Protein AF-A0A811AQR3-F1 (afdb_monomer)

Secondary structure (DSSP, 8-state):
-HHHHHHHHHTSEEEEEEEETTT--EEEEESTTS-EE-GGGHHHHHHHHHHHHHHTTS--TT-EE---GGG--SS-TTGGG-TTT-EEHHHHHHIIIII--HHHHHHHHHHHTSHHHHHHHHTTT-SS------TTGGG---TT--TTEE-HHHHHHHHHHHHHSSSS-HHHHHHHHHHHHT-SS-TTTGGGGPPTT-EEEEEEEE-STT-EEEEEEEESTT---EEEEEEEES--S-HHHHHHHHHHHHHHHHHT-

Solvent-accessible surface area (backbone atoms only — not comparable to full-atom values): 13116 Å² total; per-residue (Å²): 107,65,61,59,57,38,22,66,75,39,65,23,58,51,28,27,29,33,29,36,56,84,84,65,46,76,75,49,73,37,55,35,84,44,78,40,61,37,30,54,38,50,39,58,58,51,43,49,53,51,40,37,31,33,74,70,70,76,43,54,57,78,45,72,46,77,57,51,82,87,62,61,44,82,65,27,87,55,59,74,79,31,52,88,82,26,45,27,48,46,56,27,46,40,34,16,41,19,69,54,16,28,29,31,43,44,57,52,31,59,75,64,68,29,34,62,39,53,24,57,57,40,50,81,82,32,91,68,44,39,38,70,55,54,68,73,68,35,25,53,54,56,88,94,56,69,68,23,16,28,21,28,51,50,50,47,52,51,50,45,36,52,61,73,42,83,77,32,53,72,69,48,18,50,53,54,47,53,34,22,44,57,41,70,76,41,53,70,23,50,64,67,46,58,61,89,60,48,27,59,25,37,34,47,18,62,38,40,52,44,24,37,33,38,41,33,38,29,28,62,84,63,37,66,50,31,33,40,24,39,37,33,43,63,17,86,54,53,71,66,57,54,30,47,43,48,15,51,38,35,37,53,47,64,77,68,107

Structure (mmCIF, N/CA/C/O backbone):
data_AF-A0A811AQR3-F1
#
_entry.id   AF-A0A811AQR3-F1
#
loop_
_atom_site.group_PDB
_atom_site.id
_atom_site.type_symbol
_atom_site.label_atom_id
_atom_site.label_alt_id
_atom_site.label_comp_id
_atom_site.label_asym_id
_atom_site.label_entity_id
_atom_site.label_seq_id
_atom_site.pdbx_PDB_ins_code
_atom_site.Cartn_x
_atom_site.Cartn_y
_atom_site.Cartn_z
_atom_site.occupancy
_atom_site.B_iso_or_equiv
_atom_site.auth_seq_id
_atom_site.auth_comp_id
_atom_site.auth_asym_id
_atom_site.auth_atom_id
_atom_site.pdbx_PDB_model_num
ATOM 1 N N . MET A 1 1 ? 20.604 -5.615 -15.232 1.00 64.81 1 MET A N 1
ATOM 2 C CA . MET A 1 1 ? 19.995 -5.571 -13.877 1.00 64.81 1 MET A CA 1
ATOM 3 C C . MET A 1 1 ? 18.516 -5.429 -14.138 1.00 64.81 1 MET A C 1
ATOM 5 O O . MET A 1 1 ? 18.162 -4.434 -14.751 1.00 64.81 1 MET A O 1
ATOM 9 N N . LYS A 1 2 ? 17.687 -6.417 -13.778 1.00 93.94 2 LYS A N 1
ATOM 10 C CA . LYS A 1 2 ? 16.327 -6.557 -14.328 1.00 93.94 2 LYS A CA 1
ATOM 11 C C . LYS A 1 2 ? 15.454 -5.295 -14.206 1.00 93.94 2 LYS A C 1
ATOM 13 O O . LYS A 1 2 ? 14.639 -5.036 -15.079 1.00 93.94 2 LYS A O 1
ATOM 18 N N . VAL A 1 3 ? 15.689 -4.482 -13.174 1.00 96.62 3 VAL A N 1
ATOM 19 C CA . VAL A 1 3 ? 15.033 -3.182 -12.957 1.00 96.62 3 VAL A CA 1
ATOM 20 C C . VAL A 1 3 ? 15.331 -2.161 -14.067 1.00 96.62 3 VAL A C 1
ATOM 22 O O . VAL A 1 3 ? 14.419 -1.475 -14.513 1.00 96.62 3 VAL A O 1
ATOM 25 N N . LYS A 1 4 ? 16.581 -2.069 -14.545 1.00 96.81 4 LYS A N 1
ATOM 26 C CA . LYS A 1 4 ? 16.948 -1.164 -15.652 1.00 96.81 4 LYS A CA 1
ATOM 27 C C . LYS A 1 4 ? 16.323 -1.619 -16.966 1.00 96.81 4 LYS A C 1
ATOM 29 O O . LYS A 1 4 ? 15.754 -0.807 -17.679 1.00 96.81 4 LYS A O 1
ATOM 34 N N . ASP A 1 5 ? 16.346 -2.926 -17.219 1.00 97.19 5 ASP A N 1
ATOM 35 C CA . ASP A 1 5 ? 15.708 -3.503 -18.401 1.00 97.19 5 ASP A CA 1
ATOM 36 C C . ASP A 1 5 ? 14.195 -3.198 -18.402 1.00 97.19 5 ASP A C 1
ATOM 38 O O . ASP A 1 5 ? 13.629 -2.902 -19.447 1.00 97.19 5 ASP A O 1
ATOM 42 N N . ALA A 1 6 ? 13.537 -3.221 -17.235 1.00 98.19 6 ALA A N 1
ATOM 43 C CA . ALA A 1 6 ? 12.132 -2.836 -17.107 1.00 98.19 6 ALA A CA 1
ATOM 44 C C . ALA A 1 6 ? 11.886 -1.351 -17.428 1.00 98.19 6 ALA A C 1
ATOM 46 O O . ALA A 1 6 ? 10.895 -1.038 -18.081 1.00 98.19 6 ALA A O 1
ATOM 47 N N . GLU A 1 7 ? 12.773 -0.441 -17.012 1.00 97.94 7 GLU A N 1
ATOM 48 C CA . GLU A 1 7 ? 12.689 0.983 -17.375 1.00 97.94 7 GLU A CA 1
ATOM 49 C C . GLU A 1 7 ? 12.780 1.186 -18.896 1.00 97.94 7 GLU A C 1
ATOM 51 O O . GLU A 1 7 ? 11.955 1.906 -19.464 1.00 97.94 7 GLU A O 1
ATOM 56 N N . ASP A 1 8 ? 13.694 0.474 -19.564 1.00 97.88 8 ASP A N 1
ATOM 57 C CA . ASP A 1 8 ? 13.835 0.506 -21.025 1.00 97.88 8 ASP A CA 1
ATOM 58 C C . ASP A 1 8 ? 12.594 -0.066 -21.735 1.00 97.88 8 ASP A C 1
ATOM 60 O O . ASP A 1 8 ? 12.083 0.534 -22.680 1.00 97.88 8 ASP A O 1
ATOM 64 N N . GLN A 1 9 ? 12.072 -1.209 -21.268 1.00 98.19 9 GLN A N 1
ATOM 65 C CA . GLN A 1 9 ? 10.891 -1.865 -21.854 1.00 98.19 9 GLN A CA 1
ATOM 66 C C . GLN A 1 9 ? 9.610 -1.044 -21.673 1.00 98.19 9 GLN A C 1
ATOM 68 O O . GLN A 1 9 ? 8.758 -1.020 -22.557 1.00 98.19 9 GLN A O 1
ATOM 73 N N . LEU A 1 10 ? 9.455 -0.381 -20.524 1.00 98.44 10 LEU A N 1
ATOM 74 C CA . LEU A 1 10 ? 8.280 0.440 -20.232 1.00 98.44 10 LEU A CA 1
ATOM 75 C C . LEU A 1 10 ? 8.377 1.848 -20.821 1.00 98.44 10 LEU A C 1
ATOM 77 O O . LEU A 1 10 ? 7.359 2.548 -20.846 1.00 98.44 10 LEU A O 1
ATOM 81 N N . GLY A 1 11 ? 9.572 2.282 -21.236 1.00 98.31 11 GLY A N 1
ATOM 82 C CA . GLY A 1 11 ? 9.836 3.667 -21.617 1.00 98.31 11 GLY A CA 1
ATOM 83 C C . GLY A 1 11 ? 9.494 4.649 -20.492 1.00 98.31 11 GLY A C 1
ATOM 84 O O . GLY A 1 11 ? 8.957 5.724 -20.754 1.00 98.31 11 GLY A O 1
ATOM 85 N N . ALA A 1 12 ? 9.711 4.252 -19.235 1.00 98.56 12 ALA A N 1
ATOM 86 C CA . ALA A 1 12 ? 9.234 4.970 -18.057 1.00 98.56 12 ALA A CA 1
ATOM 87 C C . ALA A 1 12 ? 10.090 4.677 -16.831 1.00 98.56 12 ALA A C 1
ATOM 89 O O . ALA A 1 12 ? 10.571 3.560 -16.663 1.00 98.56 12 ALA A O 1
ATOM 90 N N . ARG A 1 13 ? 10.219 5.659 -15.932 1.00 98.69 13 ARG A N 1
ATOM 91 C CA . ARG A 1 13 ? 11.048 5.516 -14.728 1.00 98.69 13 ARG A CA 1
ATOM 92 C C . ARG A 1 13 ? 10.563 4.352 -13.868 1.00 98.69 13 ARG A C 1
ATOM 94 O O . ARG A 1 13 ? 9.355 4.199 -13.659 1.00 98.69 13 ARG A O 1
ATOM 101 N N . VAL A 1 14 ? 11.509 3.597 -13.316 1.00 98.88 14 VAL A N 1
ATOM 102 C CA . VAL A 1 14 ? 11.247 2.543 -12.326 1.00 98.88 14 VAL A CA 1
ATOM 103 C C . VAL A 1 14 ? 12.016 2.853 -11.043 1.00 98.88 14 VAL A C 1
ATOM 105 O O . VAL A 1 14 ? 13.226 3.037 -11.067 1.00 98.88 14 VAL A O 1
ATOM 108 N N . GLY A 1 15 ? 11.315 2.922 -9.916 1.00 98.88 15 GLY A N 1
ATOM 109 C CA . GLY A 1 15 ? 11.892 2.991 -8.578 1.00 98.88 15 GLY A CA 1
ATOM 110 C C . GLY A 1 15 ? 11.871 1.614 -7.926 1.00 98.88 15 GLY A C 1
ATOM 111 O O . GLY A 1 15 ? 10.856 0.923 -7.985 1.00 98.88 15 GLY A O 1
ATOM 112 N N . TYR A 1 16 ? 12.977 1.221 -7.303 1.00 98.94 16 TYR A N 1
ATOM 113 C CA . TYR A 1 16 ? 13.141 -0.067 -6.634 1.00 98.94 16 TYR A CA 1
ATOM 114 C C . TYR A 1 16 ? 13.932 0.096 -5.340 1.00 98.94 16 TYR A C 1
ATOM 116 O O . TYR A 1 16 ? 14.932 0.819 -5.294 1.00 98.94 16 TYR A O 1
ATOM 124 N N . ILE A 1 17 ? 13.530 -0.630 -4.305 1.00 98.88 17 ILE A N 1
ATOM 125 C CA . ILE A 1 17 ? 14.371 -0.864 -3.136 1.00 98.88 17 ILE A CA 1
ATOM 126 C C . ILE A 1 17 ? 14.102 -2.248 -2.561 1.00 98.88 17 ILE A C 1
ATOM 128 O O . ILE A 1 17 ? 12.968 -2.732 -2.559 1.00 98.88 17 ILE A O 1
ATOM 132 N N . GLU A 1 18 ? 15.159 -2.831 -2.021 1.00 98.88 18 GLU A N 1
ATOM 133 C CA . GLU A 1 18 ? 15.137 -4.047 -1.232 1.00 98.88 18 GLU A CA 1
ATOM 134 C C . GLU A 1 18 ? 15.811 -3.781 0.110 1.00 98.88 18 GLU A C 1
ATOM 136 O O . GLU A 1 18 ? 16.912 -3.226 0.176 1.00 98.88 18 GLU A O 1
ATOM 141 N N . LEU A 1 19 ? 15.139 -4.156 1.190 1.00 98.69 19 LEU A N 1
ATOM 142 C CA . LEU A 1 19 ? 15.519 -3.781 2.542 1.00 98.69 19 LEU A CA 1
ATOM 143 C C . LEU A 1 19 ? 15.436 -5.008 3.453 1.00 98.69 19 LEU A C 1
ATOM 145 O O . LEU A 1 19 ? 14.415 -5.691 3.493 1.00 98.69 19 LEU A O 1
ATOM 149 N N . ASP A 1 20 ? 16.502 -5.292 4.197 1.00 98.81 20 ASP A N 1
ATOM 150 C CA . ASP A 1 20 ? 16.519 -6.370 5.188 1.00 98.81 20 ASP A CA 1
ATOM 151 C C . ASP A 1 20 ? 15.582 -6.039 6.358 1.00 98.81 20 ASP A C 1
ATOM 153 O O . ASP A 1 20 ? 15.795 -5.068 7.090 1.00 98.81 20 ASP A O 1
ATOM 157 N N . LEU A 1 21 ? 14.537 -6.845 6.560 1.00 98.50 21 LEU A N 1
ATOM 158 C CA . LEU A 1 21 ? 13.455 -6.515 7.490 1.00 98.50 21 LEU A CA 1
ATOM 159 C C . LEU A 1 21 ? 13.955 -6.369 8.933 1.00 98.50 21 LEU A C 1
ATOM 161 O O . LEU A 1 21 ? 13.469 -5.510 9.673 1.00 98.50 21 LEU A O 1
ATOM 165 N N . ASN A 1 22 ? 14.947 -7.170 9.327 1.00 97.50 22 ASN A N 1
ATOM 166 C CA . ASN A 1 22 ? 15.468 -7.181 10.688 1.00 97.50 22 ASN A CA 1
ATOM 167 C C . ASN A 1 22 ? 16.383 -5.980 10.970 1.00 97.50 22 ASN A C 1
ATOM 169 O O . ASN A 1 22 ? 16.120 -5.201 11.881 1.00 97.50 22 ASN A O 1
ATOM 173 N N . SER A 1 23 ? 17.432 -5.788 10.174 1.00 98.00 23 SER A N 1
ATOM 174 C CA . SER A 1 23 ? 18.447 -4.747 10.387 1.00 98.00 23 SER A CA 1
ATOM 175 C C . SER A 1 23 ? 18.046 -3.375 9.850 1.00 98.00 23 SER A C 1
ATOM 177 O O . SER A 1 23 ? 18.558 -2.362 10.318 1.00 98.00 23 SER A O 1
ATOM 179 N N . GLY A 1 24 ? 17.138 -3.320 8.876 1.00 97.94 24 GLY A N 1
ATOM 180 C CA . GLY A 1 24 ? 16.802 -2.089 8.170 1.00 97.94 24 GLY A CA 1
ATOM 181 C C . GLY A 1 24 ? 17.792 -1.706 7.066 1.00 97.94 24 GLY A C 1
ATOM 182 O O . GLY A 1 24 ? 17.656 -0.636 6.477 1.00 97.94 24 GLY A O 1
ATOM 183 N N . LYS A 1 25 ? 18.803 -2.540 6.793 1.00 98.44 25 LYS A N 1
ATOM 184 C CA . LYS A 1 25 ? 19.834 -2.254 5.792 1.00 98.44 25 LYS A CA 1
ATOM 185 C C . LYS A 1 25 ? 19.256 -2.334 4.378 1.00 98.44 25 LYS A C 1
ATOM 187 O O . LYS A 1 25 ? 18.578 -3.300 4.038 1.00 98.44 25 LYS A O 1
ATOM 192 N N . ILE A 1 26 ? 19.590 -1.353 3.544 1.00 98.75 26 ILE A N 1
ATOM 193 C CA . ILE A 1 26 ? 19.323 -1.401 2.102 1.00 98.75 26 ILE A CA 1
ATOM 194 C C . ILE A 1 26 ? 20.242 -2.459 1.483 1.00 98.75 26 ILE A C 1
ATOM 196 O O . ILE A 1 26 ? 21.466 -2.373 1.611 1.00 98.75 26 ILE A O 1
ATOM 200 N N . LEU A 1 27 ? 19.644 -3.467 0.855 1.00 98.62 27 LEU A N 1
ATOM 201 C CA . LEU A 1 27 ? 20.350 -4.549 0.170 1.00 98.62 27 LEU A CA 1
ATOM 202 C C . LEU A 1 27 ? 20.635 -4.178 -1.285 1.00 98.62 27 LEU A C 1
ATOM 204 O O . LEU A 1 27 ? 21.743 -4.398 -1.760 1.00 98.62 27 LEU A O 1
ATOM 208 N N . GLU A 1 28 ? 19.664 -3.554 -1.951 1.00 98.50 28 GLU A N 1
ATOM 209 C CA . GLU A 1 28 ? 19.762 -3.098 -3.337 1.00 98.50 28 GLU A CA 1
ATOM 210 C C . GLU A 1 28 ? 18.788 -1.930 -3.559 1.00 98.50 28 GLU A C 1
ATOM 212 O O . GLU A 1 28 ? 17.762 -1.822 -2.876 1.00 98.50 28 GLU A O 1
ATOM 217 N N . SER A 1 29 ? 19.094 -1.026 -4.495 1.00 98.69 29 SER A N 1
ATOM 218 C CA . SER A 1 29 ? 18.195 0.091 -4.803 1.00 98.69 29 SER A CA 1
ATOM 219 C C . SER A 1 29 ? 18.403 0.679 -6.197 1.00 98.69 29 SER A C 1
ATOM 221 O O . SER A 1 29 ? 19.504 0.668 -6.742 1.00 98.69 29 SER A O 1
ATOM 223 N N . PHE A 1 30 ? 17.341 1.253 -6.758 1.00 98.81 30 PHE A N 1
ATOM 224 C CA . PHE A 1 30 ? 17.386 2.020 -7.998 1.00 98.81 30 PHE A CA 1
ATOM 225 C C . PHE A 1 30 ? 16.374 3.167 -7.927 1.00 98.81 30 PHE A C 1
ATOM 227 O O . PHE A 1 30 ? 15.210 2.948 -7.597 1.00 98.81 30 PHE A O 1
ATOM 234 N N . ARG A 1 31 ? 16.832 4.400 -8.183 1.00 98.69 31 ARG A N 1
ATOM 235 C CA . ARG A 1 31 ? 16.062 5.641 -7.954 1.00 98.69 31 ARG A CA 1
ATOM 236 C C . ARG A 1 31 ? 15.405 5.712 -6.551 1.00 98.69 31 ARG A C 1
ATOM 238 O O . ARG A 1 31 ? 14.232 6.075 -6.451 1.00 98.69 31 ARG A O 1
ATOM 245 N N . PRO A 1 32 ? 16.120 5.362 -5.456 1.00 98.75 32 PRO A N 1
ATOM 246 C CA . PRO A 1 32 ? 15.512 5.211 -4.128 1.00 98.75 32 PRO A CA 1
ATOM 247 C C . PRO A 1 32 ? 14.929 6.503 -3.549 1.00 98.75 32 PRO A C 1
ATOM 249 O O . PRO A 1 32 ? 14.045 6.433 -2.698 1.00 98.75 32 PRO A O 1
ATOM 252 N N . GLU A 1 33 ? 15.423 7.653 -4.010 1.00 98.75 33 GLU A N 1
ATOM 253 C CA . GLU A 1 33 ? 15.074 8.996 -3.532 1.00 98.75 33 GLU A CA 1
ATOM 254 C C . GLU A 1 33 ? 14.308 9.814 -4.586 1.00 98.75 33 GLU A C 1
ATOM 256 O O . GLU A 1 33 ? 14.164 11.028 -4.468 1.00 98.75 33 GLU A O 1
ATOM 261 N N . GLU A 1 34 ? 13.805 9.175 -5.645 1.00 98.81 34 GLU A N 1
ATOM 262 C CA . GLU A 1 34 ? 12.902 9.838 -6.587 1.00 98.81 34 GLU A CA 1
ATOM 263 C C . GLU A 1 34 ? 11.444 9.652 -6.172 1.00 98.81 34 GLU A C 1
ATOM 265 O O . GLU A 1 34 ? 11.056 8.600 -5.661 1.00 98.81 34 GLU A O 1
ATOM 270 N N . ARG A 1 35 ? 10.616 10.670 -6.427 1.00 98.88 35 ARG A N 1
ATOM 271 C CA . ARG A 1 35 ? 9.181 10.612 -6.140 1.00 98.88 35 ARG A CA 1
ATOM 272 C C . ARG A 1 35 ? 8.415 9.791 -7.175 1.00 98.88 35 ARG A C 1
ATOM 274 O O . ARG A 1 35 ? 8.622 9.916 -8.391 1.00 98.88 35 ARG A O 1
ATOM 281 N N . PHE A 1 36 ? 7.484 8.993 -6.662 1.00 98.94 36 PHE A N 1
ATOM 282 C CA . PHE A 1 36 ? 6.495 8.239 -7.421 1.00 98.94 36 PHE A CA 1
ATOM 283 C C . PHE A 1 36 ? 5.113 8.385 -6.772 1.00 98.94 36 PHE A C 1
ATOM 285 O O . PHE A 1 36 ? 5.034 8.430 -5.540 1.00 98.94 36 PHE A O 1
ATOM 292 N N . PRO A 1 37 ? 4.027 8.425 -7.566 1.00 98.94 37 PRO A N 1
ATOM 293 C CA . PRO A 1 37 ? 2.670 8.335 -7.040 1.00 98.94 37 PRO A CA 1
ATOM 294 C C . PRO A 1 37 ? 2.527 7.059 -6.212 1.00 98.94 37 PRO A C 1
ATOM 296 O O . PRO A 1 37 ? 2.888 5.981 -6.685 1.00 98.94 37 PRO A O 1
ATOM 299 N N . MET A 1 38 ? 1.999 7.160 -4.993 1.00 98.94 38 MET A N 1
ATOM 300 C CA . MET A 1 38 ? 1.727 5.967 -4.185 1.00 98.94 38 MET A CA 1
ATOM 301 C C . MET A 1 38 ? 0.629 5.119 -4.824 1.00 98.94 38 MET A C 1
ATOM 303 O O . MET A 1 38 ? 0.711 3.888 -4.839 1.00 98.94 38 MET A O 1
ATOM 307 N N . MET A 1 39 ? -0.399 5.777 -5.374 1.00 98.88 39 MET A N 1
ATOM 308 C CA . MET A 1 39 ? -1.671 5.129 -5.710 1.00 98.88 39 MET A CA 1
ATOM 309 C C . MET A 1 39 ? -2.181 4.373 -4.472 1.00 98.88 39 MET A C 1
ATOM 311 O O . MET A 1 39 ? -1.780 4.671 -3.351 1.00 98.88 39 MET A O 1
ATOM 315 N N . SER A 1 40 ? -2.990 3.327 -4.636 1.00 98.88 40 SER A N 1
ATOM 316 C CA . SER A 1 40 ? -3.544 2.550 -3.517 1.00 98.88 40 SER A CA 1
ATOM 317 C C . SER A 1 40 ? -2.545 1.864 -2.554 1.00 98.88 40 SER A C 1
ATOM 319 O O . SER A 1 40 ? -3.003 1.232 -1.600 1.00 98.88 40 SER A O 1
ATOM 321 N N . THR A 1 41 ? -1.218 1.963 -2.723 1.00 98.94 41 THR A N 1
ATOM 322 C CA . THR A 1 41 ? -0.273 1.483 -1.689 1.00 98.94 41 THR A CA 1
ATOM 323 C C . THR A 1 41 ? -0.378 2.299 -0.395 1.00 98.94 41 THR A C 1
ATOM 325 O O . THR A 1 41 ? -0.138 1.758 0.686 1.00 98.94 41 THR A O 1
ATOM 328 N N . PHE A 1 42 ? -0.845 3.556 -0.471 1.00 98.94 42 PHE A N 1
ATOM 329 C CA . PHE A 1 42 ? -1.082 4.410 0.700 1.00 98.94 42 PHE A CA 1
ATOM 330 C C . PHE A 1 42 ? -2.074 3.791 1.699 1.00 98.94 42 PHE A C 1
ATOM 332 O O . PHE A 1 42 ? -2.036 4.114 2.885 1.00 98.94 42 PHE A O 1
ATOM 339 N N . LYS A 1 43 ? -2.952 2.882 1.247 1.00 98.94 43 LYS A N 1
ATOM 340 C CA . LYS A 1 43 ? -3.999 2.264 2.078 1.00 98.94 43 LYS A CA 1
ATOM 341 C C . LYS A 1 43 ? -3.417 1.456 3.245 1.00 98.94 43 LYS A C 1
ATOM 343 O O . LYS A 1 43 ? -4.062 1.347 4.285 1.00 98.94 43 LYS A O 1
ATOM 348 N N . VAL A 1 44 ? -2.179 0.965 3.123 1.00 98.94 44 VAL A N 1
ATOM 349 C CA . VAL A 1 44 ? -1.445 0.345 4.242 1.00 98.94 44 VAL A CA 1
ATOM 350 C C . VAL A 1 44 ? -1.077 1.384 5.302 1.00 98.94 44 VAL A C 1
ATOM 352 O O . VAL A 1 44 ? -1.295 1.149 6.488 1.00 98.94 44 VAL A O 1
ATOM 355 N N . LEU A 1 45 ? -0.580 2.554 4.890 1.00 98.88 45 LEU A N 1
ATOM 356 C CA . LEU A 1 45 ? -0.228 3.649 5.800 1.00 98.88 45 LEU A CA 1
ATOM 357 C C . LEU A 1 45 ? -1.484 4.190 6.488 1.00 98.88 45 LEU A C 1
ATOM 359 O O . LEU A 1 45 ? -1.467 4.428 7.693 1.00 98.88 45 LEU A O 1
ATOM 363 N N . LEU A 1 46 ? -2.584 4.314 5.739 1.00 98.94 46 LEU A N 1
ATOM 364 C CA . LEU A 1 46 ? -3.892 4.698 6.265 1.00 98.94 46 LEU A CA 1
ATOM 365 C C . LEU A 1 46 ? -4.362 3.745 7.367 1.00 98.94 46 LEU A C 1
ATOM 367 O O . LEU A 1 46 ? -4.708 4.188 8.460 1.00 98.94 46 LEU A O 1
ATOM 371 N N . CYS A 1 47 ? -4.338 2.436 7.112 1.00 98.94 47 CYS A N 1
ATOM 372 C CA . CYS A 1 47 ? -4.728 1.457 8.124 1.00 98.94 47 CYS A CA 1
ATOM 373 C C . CYS A 1 47 ? -3.748 1.435 9.305 1.00 98.94 47 CYS A C 1
ATOM 375 O O . CYS A 1 47 ? -4.177 1.230 10.437 1.00 98.94 47 CYS A O 1
ATOM 377 N N . GLY A 1 48 ? -2.460 1.714 9.075 1.00 98.88 48 GLY A N 1
ATOM 378 C CA . GLY A 1 48 ? -1.480 1.952 10.135 1.00 98.88 48 GLY A CA 1
ATOM 379 C C . GLY A 1 48 ? -1.856 3.135 11.035 1.00 98.88 48 GLY A C 1
ATOM 380 O O . GLY A 1 48 ? -1.845 3.000 12.256 1.00 98.88 48 GLY A O 1
ATOM 381 N N . ALA A 1 49 ? -2.272 4.266 10.459 1.00 98.88 49 ALA A N 1
ATOM 382 C CA . ALA A 1 49 ? -2.745 5.428 11.217 1.00 98.88 49 ALA A CA 1
ATOM 383 C C . ALA A 1 49 ? -4.022 5.118 12.019 1.00 98.88 49 ALA A C 1
ATOM 385 O O . ALA A 1 49 ? -4.145 5.494 13.185 1.00 98.88 49 ALA A O 1
ATOM 386 N N . VAL A 1 50 ? -4.960 4.379 11.421 1.00 98.94 50 VAL A N 1
ATOM 387 C CA . VAL A 1 50 ? -6.184 3.918 12.097 1.00 98.94 50 VAL A CA 1
ATOM 388 C C . VAL A 1 50 ? -5.848 2.995 13.270 1.00 98.94 50 VAL A C 1
ATOM 390 O O . VAL A 1 50 ? -6.380 3.176 14.362 1.00 98.94 50 VAL A O 1
ATOM 393 N N . LEU A 1 51 ? -4.935 2.040 13.084 1.00 98.94 51 LEU A N 1
ATOM 394 C CA . LEU A 1 51 ? -4.482 1.148 14.153 1.00 98.94 51 LEU A CA 1
ATOM 395 C C . LEU A 1 51 ? -3.753 1.902 15.270 1.00 98.94 51 LEU A C 1
ATOM 397 O O . LEU A 1 51 ? -3.980 1.607 16.438 1.00 98.94 51 LEU A O 1
ATOM 401 N N . SER A 1 52 ? -2.960 2.923 14.940 1.00 98.81 52 SER A N 1
ATOM 402 C CA . SER A 1 52 ? -2.325 3.785 15.945 1.00 98.81 52 SER A CA 1
ATOM 403 C C . SER A 1 52 ? -3.368 4.507 16.811 1.00 98.81 52 SER A C 1
ATOM 405 O O . SER A 1 52 ? -3.236 4.563 18.033 1.00 98.81 52 SER A O 1
ATOM 407 N N . ARG A 1 53 ? -4.472 4.973 16.211 1.00 98.88 53 ARG A N 1
ATOM 408 C CA . ARG A 1 53 ? -5.608 5.539 16.958 1.00 98.88 53 ARG A CA 1
ATOM 409 C C . ARG A 1 53 ? -6.313 4.498 17.826 1.00 98.88 53 ARG A C 1
ATOM 411 O O . ARG A 1 53 ? -6.729 4.831 18.933 1.00 98.88 53 ARG A O 1
ATOM 418 N N . VAL A 1 54 ? -6.447 3.256 17.354 1.00 98.88 54 VAL A N 1
ATOM 419 C CA . VAL A 1 54 ? -6.996 2.147 18.157 1.00 98.88 54 VAL A CA 1
ATOM 420 C C . VAL A 1 54 ? -6.111 1.883 19.375 1.00 98.88 54 VAL A C 1
ATOM 422 O O . VAL A 1 54 ? -6.623 1.832 20.491 1.00 98.88 54 VAL A O 1
ATOM 425 N N . ASP A 1 55 ? -4.795 1.791 19.180 1.00 98.81 55 ASP A N 1
ATOM 426 C CA . ASP A 1 55 ? -3.818 1.593 20.256 1.00 98.81 55 ASP A CA 1
ATOM 427 C C . ASP A 1 55 ? -3.866 2.736 21.290 1.00 98.81 55 ASP A C 1
ATOM 429 O O . ASP A 1 55 ? -3.732 2.500 22.490 1.00 98.81 55 ASP A O 1
ATOM 433 N N . ALA A 1 56 ? -4.127 3.968 20.840 1.00 98.56 56 ALA A N 1
ATOM 434 C CA . ALA A 1 56 ? -4.291 5.145 21.693 1.00 98.56 56 ALA A CA 1
ATOM 435 C C . ALA A 1 56 ? -5.693 5.285 22.332 1.00 98.56 56 ALA A C 1
ATOM 437 O O . ALA A 1 56 ? -5.956 6.277 23.014 1.00 98.56 56 ALA A O 1
ATOM 438 N N . GLY A 1 57 ? -6.617 4.344 22.099 1.00 98.62 57 GLY A N 1
ATOM 439 C CA . GLY A 1 57 ? -7.994 4.403 22.609 1.00 98.62 57 GLY A CA 1
ATOM 440 C C . GLY A 1 57 ? -8.885 5.463 21.941 1.00 98.62 57 GLY A C 1
ATOM 441 O O . GLY A 1 57 ? -9.955 5.782 22.452 1.00 98.62 57 GLY A O 1
ATOM 442 N N . GLN A 1 58 ? -8.460 6.009 20.800 1.00 98.75 58 GLN A N 1
ATOM 443 C CA . GLN A 1 58 ? -9.154 7.054 20.035 1.00 98.75 58 GLN A CA 1
ATOM 444 C C . GLN A 1 58 ? -10.050 6.491 18.921 1.00 98.75 58 GLN A C 1
ATOM 446 O O . GLN A 1 58 ? -10.798 7.232 18.284 1.00 98.75 58 GLN A O 1
ATOM 451 N N . GLU A 1 59 ? -9.962 5.188 18.662 1.00 98.88 59 GLU A N 1
ATOM 452 C CA . GLU A 1 59 ? -10.767 4.465 17.680 1.00 98.88 59 GLU A CA 1
ATOM 453 C C . GLU A 1 59 ? -11.062 3.046 18.187 1.00 98.88 59 GLU A C 1
ATOM 455 O O . GLU A 1 59 ? -10.380 2.534 19.076 1.00 98.88 59 GLU A O 1
ATOM 460 N N . GLN A 1 60 ? -12.098 2.401 17.653 1.00 98.88 60 GLN A N 1
ATOM 461 C CA . GLN A 1 60 ? -12.410 1.007 17.938 1.00 98.88 60 GLN A CA 1
ATOM 462 C C . GLN A 1 60 ? -12.608 0.241 16.633 1.00 98.88 60 GLN A C 1
ATOM 464 O O . GLN A 1 60 ? -13.468 0.576 15.824 1.00 98.88 60 GLN A O 1
ATOM 469 N N . LEU A 1 61 ? -11.888 -0.873 16.469 1.00 98.81 61 LEU A N 1
ATOM 470 C CA . LEU A 1 61 ? -12.023 -1.740 15.290 1.00 98.81 61 LEU A CA 1
ATOM 471 C C . LEU A 1 61 ? -13.461 -2.242 15.061 1.00 98.81 61 LEU A C 1
ATOM 473 O O . LEU A 1 61 ? -13.841 -2.517 13.927 1.00 98.81 61 LEU A O 1
ATOM 477 N N . GLY A 1 62 ? -14.257 -2.373 16.127 1.00 98.69 62 GLY A N 1
ATOM 478 C CA . GLY A 1 62 ? -15.665 -2.776 16.058 1.00 98.69 62 GLY A CA 1
ATOM 479 C C . GLY A 1 62 ? -16.659 -1.631 15.841 1.00 98.69 62 GLY A C 1
ATOM 480 O O . GLY A 1 62 ? -17.851 -1.902 15.708 1.00 98.69 62 GLY A O 1
ATOM 481 N N . ARG A 1 63 ? -16.216 -0.365 15.817 1.00 98.88 63 ARG A N 1
ATOM 482 C CA . ARG A 1 63 ? -17.108 0.775 15.584 1.00 98.88 63 ARG A CA 1
ATOM 483 C C . ARG A 1 63 ? -17.676 0.684 14.174 1.00 98.88 63 ARG A C 1
ATOM 485 O O . ARG A 1 63 ? -16.923 0.571 13.211 1.00 98.88 63 ARG A O 1
ATOM 492 N N . ARG A 1 64 ? -19.002 0.732 14.062 1.00 98.88 64 ARG A N 1
ATOM 493 C CA . ARG A 1 64 ? -19.727 0.696 12.789 1.00 98.88 64 ARG A CA 1
ATOM 494 C C . ARG A 1 64 ? -19.857 2.099 12.202 1.00 98.88 64 ARG A C 1
ATOM 496 O O . ARG A 1 64 ? -20.155 3.051 12.920 1.00 98.88 64 ARG A O 1
ATOM 503 N N . ILE A 1 65 ? -19.631 2.205 10.900 1.00 98.88 65 ILE A N 1
ATOM 504 C CA . ILE A 1 65 ? -19.781 3.412 10.093 1.00 98.88 65 ILE A CA 1
ATOM 505 C C . ILE A 1 65 ? -20.887 3.137 9.080 1.00 98.88 65 ILE A C 1
ATOM 507 O O . ILE A 1 65 ? -20.774 2.228 8.257 1.00 98.88 65 ILE A O 1
ATOM 511 N N . HIS A 1 66 ? -21.953 3.929 9.160 1.00 98.81 66 HIS A N 1
ATOM 512 C CA . HIS A 1 66 ? -22.971 3.992 8.120 1.00 98.81 66 HIS A CA 1
ATOM 513 C C . HIS A 1 66 ? -22.596 5.082 7.119 1.00 98.81 66 HIS A C 1
ATOM 515 O O . HIS A 1 66 ? -22.064 6.125 7.499 1.00 98.81 66 HIS A O 1
ATOM 521 N N . TYR A 1 67 ? -22.871 4.813 5.853 1.00 98.81 67 TYR A N 1
ATOM 522 C CA . TYR A 1 67 ? -22.601 5.685 4.719 1.00 98.81 67 TYR A CA 1
ATOM 523 C C . TYR A 1 67 ? -23.698 5.478 3.677 1.00 98.81 67 TYR A C 1
ATOM 525 O O . TYR A 1 67 ? -24.573 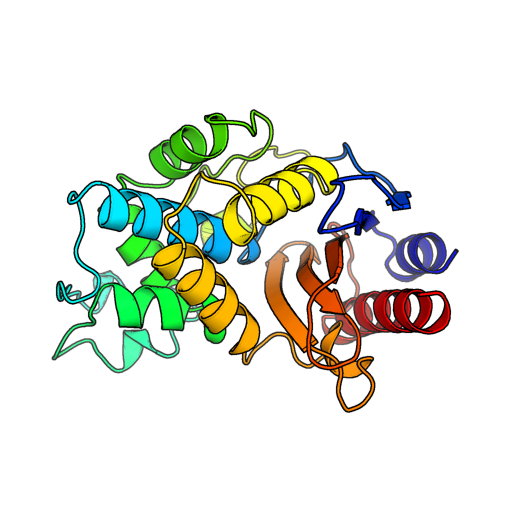4.624 3.830 1.00 98.81 67 TYR A O 1
ATOM 533 N N . SER A 1 68 ? -23.689 6.305 2.645 1.00 98.50 68 SER A N 1
ATOM 534 C CA . SER A 1 68 ? -24.761 6.425 1.672 1.00 98.50 68 SER A CA 1
ATOM 535 C C . SER A 1 68 ? -24.260 6.220 0.248 1.00 98.50 68 SER A C 1
ATOM 537 O O . SER A 1 68 ? -23.062 6.131 -0.016 1.00 98.50 68 SER A O 1
ATOM 539 N N . GLN A 1 69 ? -25.200 6.205 -0.696 1.00 98.25 69 GLN A N 1
ATOM 540 C CA . GLN A 1 69 ? -24.893 6.160 -2.124 1.00 98.25 69 GLN A CA 1
ATOM 541 C C . GLN A 1 69 ? -23.986 7.320 -2.572 1.00 98.25 69 GLN A C 1
ATOM 543 O O . GLN A 1 69 ? -23.214 7.150 -3.509 1.00 98.25 69 GLN A O 1
ATOM 548 N N . ASN A 1 70 ? -24.067 8.481 -1.911 1.00 98.38 70 ASN A N 1
ATOM 549 C CA . ASN A 1 70 ? -23.276 9.664 -2.263 1.00 98.38 70 ASN A CA 1
ATOM 550 C C . ASN A 1 70 ? -21.804 9.544 -1.857 1.00 98.38 70 ASN A C 1
ATOM 552 O O . ASN A 1 70 ? -20.978 10.298 -2.359 1.00 98.38 70 ASN A O 1
ATOM 556 N N . ASP A 1 71 ? -21.488 8.627 -0.942 1.00 98.62 71 ASP A N 1
ATOM 557 C CA . ASP A 1 71 ? -20.119 8.380 -0.495 1.00 98.62 71 ASP A CA 1
ATOM 558 C C . ASP A 1 71 ? -19.383 7.412 -1.434 1.00 98.62 71 ASP A C 1
ATOM 560 O O . ASP A 1 71 ? -18.155 7.334 -1.392 1.00 98.62 71 ASP A O 1
ATOM 564 N N . LEU A 1 72 ? -20.120 6.675 -2.279 1.00 98.75 72 LEU A N 1
ATOM 565 C CA . LEU A 1 72 ? -19.536 5.709 -3.201 1.00 98.75 72 LEU A CA 1
ATOM 566 C C . LEU A 1 72 ? -18.780 6.406 -4.336 1.00 98.75 72 LEU A C 1
ATOM 568 O O . LEU A 1 72 ? -19.355 7.159 -5.123 1.00 98.75 72 LEU A O 1
ATOM 572 N N . VAL A 1 73 ? -17.498 6.071 -4.461 1.00 98.62 73 VAL A N 1
ATOM 573 C CA . VAL A 1 73 ? -16.637 6.434 -5.594 1.00 98.62 73 VAL A CA 1
ATOM 574 C C . VAL A 1 73 ? -16.340 5.217 -6.478 1.00 98.62 73 VAL A C 1
ATOM 576 O O . VAL A 1 73 ? -16.654 4.077 -6.121 1.00 98.62 73 VAL A O 1
ATOM 579 N N . GLU A 1 74 ? -15.737 5.443 -7.647 1.00 97.25 74 GLU A N 1
ATOM 580 C CA . GLU A 1 74 ? -15.338 4.371 -8.568 1.00 97.25 74 GLU A CA 1
ATOM 581 C C . GLU A 1 74 ? -14.488 3.298 -7.865 1.00 97.25 74 GLU A C 1
ATOM 583 O O . GLU A 1 74 ? -13.670 3.615 -7.004 1.00 97.25 74 GLU A O 1
ATOM 588 N N . TYR A 1 75 ? -14.669 2.031 -8.259 1.00 97.50 75 TYR A N 1
ATOM 589 C CA . TYR A 1 75 ? -13.978 0.864 -7.701 1.00 97.50 75 TYR A CA 1
ATOM 590 C C . TYR A 1 75 ? -14.210 0.692 -6.183 1.00 97.50 75 TYR A C 1
ATOM 592 O O . TYR A 1 75 ? -13.317 0.824 -5.342 1.00 97.50 75 TYR A O 1
ATOM 600 N N . SER A 1 76 ? -15.451 0.343 -5.838 1.00 98.62 76 SER A N 1
ATOM 601 C CA . SER A 1 76 ? -15.922 0.150 -4.458 1.00 98.62 76 SER A CA 1
ATOM 602 C C . SER A 1 76 ? -16.584 -1.228 -4.258 1.00 98.62 76 SER A C 1
ATOM 604 O O . SER A 1 76 ? -17.739 -1.311 -3.842 1.00 98.62 76 SER A O 1
ATOM 606 N N . PRO A 1 77 ? -15.886 -2.336 -4.595 1.00 98.69 77 PRO A N 1
ATOM 607 C CA . PRO A 1 77 ? -16.490 -3.663 -4.766 1.00 98.69 77 PRO A CA 1
ATOM 608 C C . PRO A 1 77 ? -17.008 -4.316 -3.476 1.00 98.69 77 PRO A C 1
ATOM 610 O O . PRO A 1 77 ? -17.693 -5.345 -3.542 1.00 98.69 77 PRO A O 1
ATOM 613 N N . VAL A 1 78 ? -16.630 -3.797 -2.306 1.00 9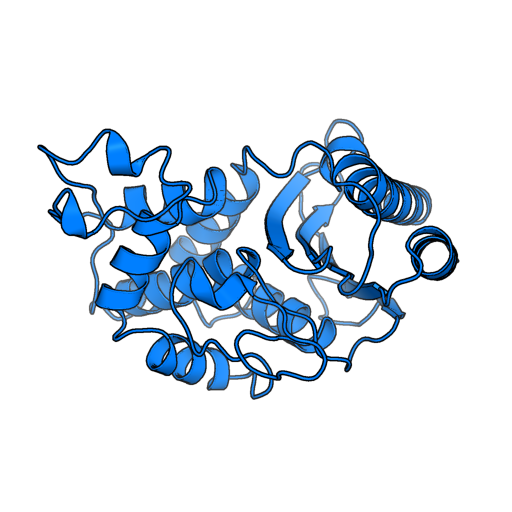8.81 78 VAL A N 1
ATOM 614 C CA . VAL A 1 78 ? -17.115 -4.267 -1.006 1.00 98.81 78 VAL A CA 1
ATOM 615 C C . VAL A 1 78 ? -18.139 -3.280 -0.470 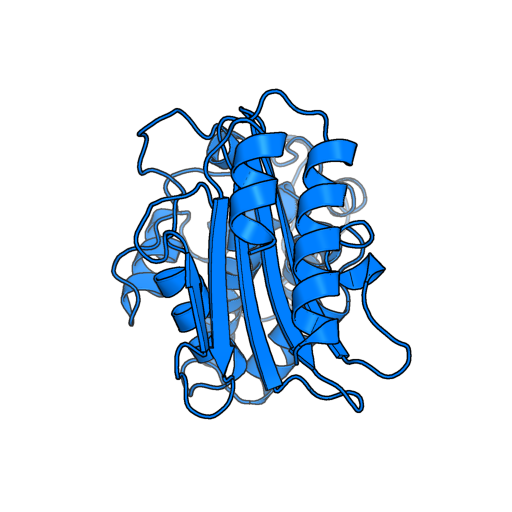1.00 98.81 78 VAL A C 1
ATOM 617 O O . VAL A 1 78 ? -19.260 -3.675 -0.165 1.00 98.81 78 VAL A O 1
ATOM 620 N N . THR A 1 79 ? -17.785 -1.999 -0.396 1.00 98.81 79 THR A N 1
ATOM 621 C CA . THR A 1 79 ? -18.640 -0.976 0.220 1.00 98.81 79 THR A CA 1
ATOM 622 C C . THR A 1 79 ? -19.970 -0.783 -0.512 1.00 98.81 79 THR A C 1
ATOM 624 O O . THR A 1 79 ? -21.000 -0.596 0.134 1.00 98.81 79 THR A O 1
ATOM 627 N N . GLU A 1 80 ? -20.021 -0.963 -1.837 1.00 98.56 80 GLU A N 1
ATOM 628 C CA . GLU A 1 80 ? -21.284 -0.906 -2.595 1.00 98.56 80 GLU A CA 1
ATOM 629 C C . GLU A 1 80 ? -22.329 -1.939 -2.121 1.00 98.56 80 GLU A C 1
ATOM 631 O O . GLU A 1 80 ? -23.530 -1.754 -2.312 1.00 98.56 80 GLU A O 1
ATOM 636 N N . LYS A 1 81 ? -21.886 -3.018 -1.461 1.00 98.69 81 LYS A N 1
ATOM 637 C CA . LYS A 1 81 ? -22.732 -4.127 -0.991 1.00 98.69 81 LYS A CA 1
ATOM 638 C C . LYS A 1 81 ? -23.201 -3.963 0.453 1.00 98.69 81 LYS A C 1
ATOM 640 O O . LYS A 1 81 ? -23.989 -4.778 0.924 1.00 98.69 81 LYS A O 1
ATOM 645 N N . HIS A 1 82 ? -22.741 -2.925 1.154 1.00 98.69 82 HIS A N 1
ATOM 646 C CA . HIS A 1 82 ? -22.993 -2.723 2.583 1.00 98.69 82 HIS A CA 1
ATOM 647 C C . HIS A 1 82 ? -23.605 -1.348 2.907 1.00 98.69 82 HIS A C 1
ATOM 649 O O . HIS A 1 82 ? -23.513 -0.878 4.038 1.00 98.69 82 HIS A O 1
ATOM 655 N N . LEU A 1 83 ? -24.297 -0.725 1.946 1.00 98.25 83 LEU A N 1
ATOM 656 C CA . LEU A 1 83 ? -24.984 0.563 2.135 1.00 98.25 83 LEU A CA 1
ATOM 657 C C . LEU A 1 83 ? -26.053 0.543 3.242 1.00 98.25 83 LEU A C 1
ATOM 659 O O . LEU A 1 83 ? -26.251 1.541 3.927 1.00 98.25 83 LEU A O 1
ATOM 663 N N . THR A 1 84 ? -26.756 -0.581 3.421 1.00 97.88 84 THR A N 1
ATOM 664 C CA . THR A 1 84 ? -27.846 -0.677 4.413 1.00 97.88 84 THR A CA 1
ATOM 665 C C . THR A 1 84 ? -27.298 -0.838 5.832 1.00 97.88 84 THR A C 1
ATOM 667 O O . THR A 1 84 ? -27.645 -0.075 6.732 1.00 97.88 84 THR A O 1
ATOM 670 N N . ASP A 1 85 ? -26.396 -1.801 6.026 1.00 96.81 85 ASP A N 1
ATOM 671 C CA . ASP A 1 85 ? -25.912 -2.188 7.356 1.00 96.81 85 ASP A CA 1
ATOM 672 C C . ASP A 1 85 ? -24.655 -1.423 7.792 1.00 96.81 85 ASP A C 1
ATOM 674 O O . ASP A 1 85 ? -24.229 -1.528 8.946 1.00 96.81 85 ASP A O 1
ATOM 678 N N . GLY A 1 86 ? -24.029 -0.668 6.887 1.00 98.69 86 GLY A N 1
ATOM 679 C CA . GLY A 1 86 ? -22.716 -0.072 7.104 1.00 98.69 86 GLY A CA 1
ATOM 680 C C . GLY A 1 86 ? -21.619 -1.124 7.294 1.00 98.69 86 GLY A C 1
ATOM 681 O O . GLY A 1 86 ? -21.829 -2.332 7.168 1.00 98.69 86 GLY A O 1
ATOM 682 N N . MET A 1 87 ? -20.422 -0.664 7.642 1.00 98.94 87 MET A N 1
ATOM 683 C CA . MET A 1 87 ? -19.265 -1.529 7.894 1.00 98.94 87 MET A CA 1
ATOM 684 C C . MET A 1 87 ? -18.519 -1.072 9.141 1.00 98.94 87 MET A C 1
ATOM 686 O O . MET A 1 87 ? -18.493 0.108 9.481 1.00 98.94 87 MET A O 1
ATOM 690 N N . THR A 1 88 ? -17.906 -2.009 9.845 1.00 98.94 88 THR A N 1
ATOM 691 C CA . THR A 1 88 ? -16.995 -1.716 10.949 1.00 98.94 88 THR A CA 1
ATOM 692 C C . THR A 1 88 ? -15.666 -1.167 10.441 1.00 98.94 88 THR A C 1
ATOM 694 O O . THR A 1 88 ? -15.258 -1.443 9.313 1.00 98.94 88 THR A O 1
ATOM 697 N N . VAL A 1 89 ? -14.941 -0.435 11.289 1.00 98.94 89 VAL A N 1
ATOM 698 C CA . VAL A 1 89 ? -13.578 0.042 10.985 1.00 98.94 89 VAL A CA 1
ATOM 699 C C . VAL A 1 89 ? -12.662 -1.115 10.558 1.00 98.94 89 VAL A C 1
ATOM 701 O O . VAL A 1 89 ? -11.915 -0.982 9.593 1.00 98.94 89 VAL A O 1
ATOM 704 N N . ARG A 1 90 ? -12.766 -2.284 11.209 1.00 98.94 90 ARG A N 1
ATOM 705 C CA . ARG A 1 90 ? -12.041 -3.505 10.814 1.00 98.94 90 ARG A CA 1
ATOM 706 C C . ARG A 1 90 ? -12.379 -3.955 9.392 1.00 98.94 90 ARG A C 1
ATOM 708 O O . ARG A 1 90 ? -11.470 -4.265 8.626 1.00 98.94 90 ARG A O 1
ATOM 715 N N . GLU A 1 91 ? -13.664 -4.024 9.057 1.00 98.94 91 GLU A N 1
ATOM 716 C CA . GLU A 1 91 ? -14.125 -4.440 7.726 1.00 98.94 91 GLU A CA 1
ATOM 717 C C . GLU A 1 91 ? -13.688 -3.438 6.652 1.00 98.94 91 GLU A C 1
ATOM 719 O O . GLU A 1 91 ? -13.286 -3.846 5.566 1.00 98.94 91 GLU A O 1
ATOM 724 N N . LEU A 1 92 ? -13.685 -2.139 6.965 1.00 98.94 92 LEU A N 1
ATOM 725 C CA . LEU A 1 92 ? -13.206 -1.096 6.059 1.00 98.94 92 LEU A CA 1
ATOM 726 C C . LEU A 1 92 ? -11.693 -1.192 5.824 1.00 98.94 92 LEU A C 1
ATOM 728 O O . LEU A 1 92 ? -11.270 -1.140 4.672 1.00 98.94 92 LEU A O 1
ATOM 732 N N . CYS A 1 93 ? -10.873 -1.398 6.864 1.00 98.94 93 CYS A N 1
ATOM 733 C CA . CYS A 1 93 ? -9.430 -1.624 6.685 1.00 98.94 93 CYS A CA 1
ATOM 734 C C . CYS A 1 93 ? -9.168 -2.876 5.839 1.00 98.94 93 CYS A C 1
ATOM 736 O O . CYS A 1 93 ? -8.349 -2.855 4.919 1.00 98.94 93 CYS A O 1
ATOM 738 N N . SER A 1 94 ? -9.914 -3.954 6.104 1.00 98.94 94 SER A N 1
ATOM 739 C CA . SER A 1 94 ? -9.844 -5.177 5.307 1.00 98.94 94 SER A CA 1
ATOM 740 C C . SER A 1 94 ? -10.205 -4.917 3.843 1.00 98.94 94 SER A C 1
ATOM 742 O O . SER A 1 94 ? -9.446 -5.318 2.964 1.00 98.94 94 SER A O 1
ATOM 744 N N . ALA A 1 95 ? -11.297 -4.206 3.555 1.00 98.88 95 ALA A N 1
ATOM 745 C CA . ALA A 1 95 ? -11.706 -3.875 2.190 1.00 98.88 95 ALA A CA 1
ATOM 746 C C . ALA A 1 95 ? -10.684 -2.973 1.474 1.00 98.88 95 ALA A C 1
ATOM 748 O O . ALA A 1 95 ? -10.310 -3.242 0.328 1.00 98.88 95 ALA A O 1
ATOM 749 N N . ALA A 1 96 ? -10.179 -1.945 2.160 1.00 98.94 96 ALA A N 1
ATOM 750 C CA . ALA A 1 96 ? -9.190 -1.016 1.624 1.00 98.94 96 ALA A CA 1
ATOM 751 C C . ALA A 1 96 ? -7.853 -1.706 1.300 1.00 98.94 96 ALA A C 1
ATOM 753 O O . ALA A 1 96 ? -7.243 -1.407 0.274 1.00 98.94 96 ALA A O 1
ATOM 754 N N . ILE A 1 97 ? -7.388 -2.645 2.129 1.00 98.94 97 ILE A N 1
ATOM 755 C CA . ILE A 1 97 ? -6.136 -3.366 1.859 1.00 98.94 97 ILE A CA 1
ATOM 756 C C . ILE A 1 97 ? -6.367 -4.507 0.865 1.00 98.94 97 ILE A C 1
ATOM 758 O O . ILE A 1 97 ? -5.747 -4.514 -0.196 1.00 98.94 97 ILE A O 1
ATOM 762 N N . THR A 1 98 ? -7.271 -5.440 1.172 1.00 98.81 98 THR A N 1
ATOM 763 C CA . THR A 1 98 ? -7.360 -6.726 0.455 1.00 98.81 98 THR A CA 1
ATOM 764 C C . THR A 1 98 ? -8.023 -6.629 -0.913 1.00 98.81 98 THR A C 1
ATOM 766 O O . THR A 1 98 ? -7.671 -7.370 -1.827 1.00 98.81 98 THR A O 1
ATOM 769 N N . MET A 1 99 ? -8.983 -5.714 -1.053 1.00 98.81 99 MET A N 1
ATOM 770 C CA . MET A 1 99 ? -9.741 -5.507 -2.288 1.00 98.81 99 MET A CA 1
ATOM 771 C C . MET A 1 99 ? -9.398 -4.180 -2.957 1.00 98.81 99 MET A C 1
ATOM 773 O O . MET A 1 99 ? -9.822 -3.945 -4.086 1.00 98.81 99 MET A O 1
ATOM 777 N N . SER A 1 100 ? -8.598 -3.334 -2.298 1.00 98.62 100 SER A N 1
ATOM 778 C CA . SER A 1 100 ? -8.274 -1.979 -2.745 1.00 98.62 100 SER A CA 1
ATOM 779 C C . SER A 1 100 ? -9.497 -1.061 -2.861 1.00 98.62 100 SER A C 1
ATOM 781 O O . SER A 1 100 ? -9.464 -0.125 -3.653 1.00 98.62 100 SER A O 1
ATOM 783 N N . ASP A 1 101 ? -10.554 -1.310 -2.080 1.00 98.88 101 ASP A N 1
ATOM 784 C CA . ASP A 1 101 ? -11.824 -0.570 -2.131 1.00 98.88 101 ASP A CA 1
ATOM 785 C C . ASP A 1 101 ? -11.620 0.931 -1.851 1.00 98.88 101 ASP A C 1
ATOM 787 O O . ASP A 1 101 ? -11.030 1.314 -0.833 1.00 98.88 101 ASP A O 1
ATOM 791 N N . ASN A 1 102 ? -12.052 1.779 -2.787 1.00 98.94 102 ASN A N 1
ATOM 792 C CA . ASN A 1 102 ? -11.786 3.216 -2.749 1.00 98.94 102 ASN A CA 1
ATOM 793 C C . ASN A 1 102 ? -12.661 3.948 -1.734 1.00 98.94 102 ASN A C 1
ATOM 795 O O . ASN A 1 102 ? -12.151 4.755 -0.953 1.00 98.94 102 ASN A O 1
ATOM 799 N N . THR A 1 103 ? -13.955 3.631 -1.676 1.00 98.94 103 THR A N 1
ATOM 800 C CA . THR A 1 103 ? -14.835 4.246 -0.675 1.00 98.94 103 THR A CA 1
ATOM 801 C C . THR A 1 103 ? -14.428 3.837 0.733 1.00 98.94 103 THR A C 1
ATOM 803 O O . THR A 1 103 ? -14.431 4.675 1.630 1.00 98.94 103 THR A O 1
ATOM 806 N N . ALA A 1 104 ? -13.985 2.593 0.944 1.00 98.94 104 ALA A N 1
ATOM 807 C CA . ALA A 1 104 ? -13.464 2.178 2.243 1.00 98.94 104 ALA A CA 1
ATOM 808 C C . ALA A 1 104 ? -12.276 3.047 2.683 1.00 98.94 104 ALA A C 1
ATOM 810 O O . ALA A 1 104 ? -12.217 3.479 3.835 1.00 98.94 104 ALA A O 1
ATOM 811 N N . ALA A 1 105 ? -11.364 3.359 1.758 1.00 98.94 105 ALA A N 1
ATOM 812 C CA . ALA A 1 105 ? -10.237 4.244 2.029 1.00 98.94 105 ALA A CA 1
ATOM 813 C C . ALA A 1 105 ? -10.693 5.676 2.357 1.00 98.94 105 ALA A C 1
ATOM 815 O O . ALA A 1 105 ? -10.216 6.252 3.332 1.00 98.94 105 ALA A O 1
ATOM 816 N N . ASN A 1 106 ? -11.657 6.227 1.613 1.00 98.94 106 ASN A N 1
ATOM 817 C CA . ASN A 1 106 ? -12.221 7.547 1.904 1.00 98.94 106 ASN A CA 1
ATOM 818 C C . ASN A 1 106 ? -12.921 7.581 3.272 1.00 98.94 106 ASN A C 1
ATOM 820 O O . ASN A 1 106 ? -12.667 8.470 4.078 1.00 98.94 106 ASN A O 1
ATOM 824 N N . LEU A 1 107 ? -13.740 6.585 3.606 1.00 98.94 107 LEU A N 1
ATOM 825 C CA . LEU A 1 107 ? -14.400 6.521 4.913 1.00 98.94 107 LEU A CA 1
ATOM 826 C C . LEU A 1 107 ? -13.383 6.470 6.061 1.00 98.94 107 LEU A C 1
ATOM 828 O O . LEU A 1 107 ? -13.540 7.190 7.046 1.00 98.94 107 LEU A O 1
ATOM 832 N N . LEU A 1 108 ? -12.314 5.680 5.920 1.00 98.94 108 LEU A N 1
ATOM 833 C CA . LEU A 1 108 ? -11.219 5.620 6.894 1.00 98.94 108 LEU A CA 1
ATOM 834 C C . LEU A 1 108 ? -10.440 6.940 6.978 1.00 98.94 108 LEU A C 1
ATOM 836 O O . LEU A 1 108 ? -10.144 7.387 8.086 1.00 98.94 108 LEU A O 1
ATOM 840 N N . LEU A 1 109 ? -10.156 7.597 5.849 1.00 98.94 109 LEU A N 1
ATOM 841 C CA . LEU A 1 109 ? -9.532 8.924 5.832 1.00 98.94 109 LEU A CA 1
ATOM 842 C C . LEU A 1 109 ? -10.364 9.929 6.633 1.00 98.94 109 LEU A C 1
ATOM 844 O O . LEU A 1 109 ? -9.815 10.657 7.457 1.00 98.94 109 LEU A O 1
ATOM 848 N N . THR A 1 110 ? -11.689 9.917 6.487 1.00 98.88 110 THR A N 1
ATOM 849 C CA . THR A 1 110 ? -12.582 10.770 7.285 1.00 98.88 110 THR A CA 1
ATOM 850 C C . THR A 1 110 ? -12.418 10.531 8.786 1.00 98.88 110 THR A C 1
ATOM 852 O O . THR A 1 110 ? -12.402 11.493 9.550 1.00 98.88 110 THR A O 1
ATOM 855 N N . THR A 1 111 ? -12.218 9.282 9.229 1.00 98.81 111 THR A N 1
ATOM 856 C CA . THR A 1 111 ? -12.032 8.975 10.664 1.00 98.81 111 THR A CA 1
ATOM 857 C C . THR A 1 111 ? -10.764 9.574 11.266 1.00 98.81 111 THR A C 1
ATOM 859 O O . THR A 1 111 ? -10.729 9.831 12.471 1.00 98.81 111 THR A O 1
ATOM 862 N N . ILE A 1 112 ? -9.732 9.794 10.447 1.00 98.69 112 ILE A N 1
ATOM 863 C CA . ILE A 1 112 ? -8.460 10.356 10.907 1.00 98.69 112 ILE A CA 1
ATOM 864 C C . ILE A 1 112 ? -8.365 11.867 10.683 1.00 98.69 112 ILE A C 1
ATOM 866 O O . ILE A 1 112 ? -7.435 12.466 11.198 1.00 98.69 112 ILE A O 1
ATOM 870 N N . GLY A 1 113 ? -9.314 12.483 9.965 1.00 98.69 113 GLY A N 1
ATOM 871 C CA . GLY A 1 113 ? -9.300 13.915 9.623 1.00 98.69 113 GLY A CA 1
ATOM 872 C C . GLY A 1 113 ? -8.820 14.234 8.199 1.00 98.69 113 GLY A C 1
ATOM 873 O O . GLY A 1 113 ? -8.551 15.389 7.872 1.00 98.69 113 GLY A O 1
ATOM 874 N N . GLY A 1 114 ? -8.754 13.227 7.326 1.00 98.75 114 GLY A N 1
ATOM 875 C CA . GLY A 1 114 ? -8.446 13.360 5.903 1.00 98.75 114 GLY A CA 1
ATOM 876 C C . GLY A 1 114 ? -6.952 13.260 5.556 1.00 98.75 114 GLY A C 1
ATOM 877 O O . GLY A 1 114 ? -6.124 12.944 6.413 1.00 98.75 114 GLY A O 1
ATOM 878 N N . PRO A 1 115 ? -6.580 13.538 4.290 1.00 98.81 115 PRO A N 1
ATOM 879 C CA . PRO A 1 115 ? -5.218 13.347 3.774 1.00 98.81 115 PRO A CA 1
ATOM 880 C C . PRO A 1 115 ? -4.116 14.070 4.559 1.00 98.81 115 PRO A C 1
ATOM 882 O O . PRO A 1 115 ? -3.025 13.534 4.765 1.00 98.81 115 PRO A O 1
ATOM 885 N N . LYS A 1 116 ? -4.421 15.271 5.065 1.00 98.62 116 LYS A N 1
ATOM 886 C CA . LYS A 1 116 ? -3.484 16.065 5.869 1.00 98.62 116 LYS A CA 1
ATOM 887 C C . LYS A 1 116 ? -3.059 15.339 7.141 1.00 98.62 116 LYS A C 1
ATOM 889 O O . LYS A 1 116 ? -1.878 15.352 7.471 1.00 98.62 116 LYS A O 1
ATOM 894 N N . GLU A 1 117 ? -3.992 14.663 7.804 1.00 98.75 117 GLU A N 1
ATOM 895 C CA . GLU A 1 117 ? -3.713 13.931 9.040 1.00 98.75 117 GLU A CA 1
ATOM 896 C C . GLU A 1 117 ? -2.968 12.619 8.772 1.00 98.75 117 GLU A C 1
ATOM 898 O O . GLU A 1 117 ? -2.138 12.212 9.581 1.00 98.75 11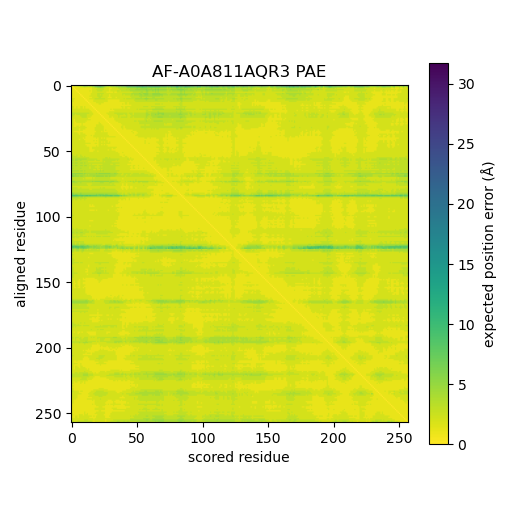7 GLU A O 1
ATOM 903 N N . LEU A 1 118 ? -3.150 11.998 7.597 1.00 98.81 118 LEU A N 1
ATOM 904 C CA . LEU A 1 118 ? -2.280 10.890 7.188 1.00 98.81 118 LEU A CA 1
ATOM 905 C C . LEU A 1 118 ? -0.838 11.360 6.960 1.00 98.81 118 LEU A C 1
ATOM 907 O O . LEU A 1 118 ? 0.110 10.688 7.368 1.00 98.81 118 LEU A O 1
ATOM 911 N N . THR A 1 119 ? -0.667 12.524 6.332 1.00 98.75 119 THR A N 1
ATOM 912 C CA . THR A 1 119 ? 0.656 13.135 6.150 1.00 98.75 119 THR A CA 1
ATOM 913 C C . THR A 1 119 ? 1.286 13.488 7.501 1.00 98.75 119 THR A C 1
ATOM 915 O O . THR A 1 119 ? 2.451 13.174 7.732 1.00 98.75 119 THR A O 1
ATOM 918 N N . ALA A 1 120 ? 0.520 14.068 8.431 1.00 98.38 120 ALA A N 1
ATOM 919 C CA . ALA A 1 120 ? 0.987 14.356 9.789 1.00 98.38 120 ALA A CA 1
ATOM 920 C C . ALA A 1 120 ? 1.366 13.076 10.559 1.00 98.38 120 ALA A C 1
ATOM 922 O O . ALA A 1 120 ? 2.382 13.044 11.254 1.00 98.38 120 ALA A O 1
ATOM 923 N N . PHE A 1 121 ? 0.608 11.988 10.391 1.00 98.06 121 PHE A N 1
ATOM 924 C CA . PHE A 1 121 ? 0.968 10.680 10.936 1.00 98.06 121 PHE A CA 1
ATOM 925 C C . PHE A 1 121 ? 2.318 10.192 10.385 1.00 98.06 121 PHE A C 1
ATOM 927 O O . PHE A 1 121 ? 3.198 9.847 11.175 1.00 98.06 121 PHE A O 1
ATOM 934 N N . ALA A 1 122 ? 2.526 10.238 9.063 1.00 95.19 122 ALA A N 1
ATOM 935 C CA . ALA A 1 122 ? 3.783 9.821 8.431 1.00 95.19 122 ALA A CA 1
ATOM 936 C C . ALA A 1 122 ? 5.002 10.617 8.942 1.00 95.19 122 ALA A C 1
ATOM 938 O O . ALA A 1 122 ? 6.067 10.039 9.163 1.00 95.19 122 ALA A O 1
ATOM 939 N N . GLN A 1 123 ? 4.831 11.908 9.249 1.00 94.25 123 GLN A N 1
ATOM 940 C CA . GLN A 1 123 ? 5.897 12.789 9.750 1.00 94.25 123 GLN A CA 1
ATOM 941 C C . GLN A 1 123 ? 6.537 12.352 11.080 1.00 94.25 123 GLN A C 1
ATOM 943 O O . GLN A 1 123 ? 7.603 12.863 11.421 1.00 94.25 123 GLN A O 1
ATOM 948 N N . HIS A 1 124 ? 6.003 11.343 11.780 1.00 87.56 124 HIS A N 1
ATOM 949 C CA . HIS A 1 124 ? 6.647 10.681 12.930 1.00 87.56 124 HIS A CA 1
ATOM 950 C C . HIS A 1 124 ? 7.846 9.788 12.541 1.00 87.56 124 HIS A C 1
ATOM 952 O O . HIS A 1 124 ? 8.174 8.807 13.213 1.00 87.56 124 HIS A O 1
ATOM 958 N N . GLY A 1 125 ? 8.523 10.107 11.440 1.00 86.81 125 GLY A N 1
ATOM 959 C CA . GLY A 1 125 ? 9.676 9.363 10.951 1.00 86.81 125 GLY A CA 1
ATOM 960 C C . GLY A 1 125 ? 9.791 9.267 9.434 1.00 86.81 125 GLY A C 1
ATOM 961 O O . GLY A 1 125 ? 10.725 8.603 8.980 1.00 86.81 125 GLY A O 1
ATOM 962 N N . ASP A 1 126 ? 8.873 9.885 8.691 1.00 97.44 126 ASP A N 1
ATOM 963 C CA . ASP A 1 126 ? 8.875 10.037 7.237 1.00 97.44 126 ASP A CA 1
ATOM 964 C C . ASP A 1 126 ? 8.424 11.459 6.863 1.00 97.44 126 ASP A C 1
ATOM 966 O O . ASP A 1 126 ? 7.245 11.801 6.905 1.00 97.44 126 ASP A O 1
ATOM 970 N N . HIS A 1 127 ? 9.387 12.311 6.506 1.00 97.69 127 HIS A N 1
ATOM 971 C CA . HIS A 1 127 ? 9.136 13.691 6.068 1.00 97.69 127 HIS A CA 1
ATOM 972 C C . HIS A 1 127 ? 8.999 13.820 4.541 1.00 97.69 127 HIS A C 1
ATOM 974 O O . HIS A 1 127 ? 9.047 14.928 4.007 1.00 97.69 127 HIS A O 1
ATOM 980 N N . VAL A 1 128 ? 8.887 12.696 3.829 1.00 98.69 128 VAL A N 1
ATOM 981 C CA . VAL A 1 128 ? 8.876 12.636 2.364 1.00 98.69 128 VAL A CA 1
ATOM 982 C C . VAL A 1 128 ? 7.495 12.265 1.848 1.00 98.69 128 VAL A C 1
ATOM 984 O O . VAL A 1 128 ? 6.994 12.934 0.940 1.00 98.69 128 VAL A O 1
ATOM 987 N N . THR A 1 129 ? 6.915 11.196 2.395 1.00 98.81 129 THR A N 1
ATOM 988 C CA . THR A 1 129 ? 5.611 10.675 1.988 1.00 98.81 129 THR A CA 1
ATOM 989 C C . THR A 1 129 ? 4.508 11.663 2.338 1.00 98.81 129 THR A C 1
ATOM 991 O O . THR A 1 129 ? 4.432 12.154 3.464 1.00 98.81 129 THR A O 1
ATOM 994 N N . ARG A 1 130 ? 3.627 11.933 1.374 1.00 98.88 130 ARG A N 1
ATOM 995 C CA . ARG A 1 130 ? 2.504 12.859 1.540 1.00 98.88 130 ARG A CA 1
ATOM 996 C C . ARG A 1 130 ? 1.268 12.360 0.814 1.00 98.88 130 ARG A C 1
ATOM 998 O O . ARG A 1 130 ? 1.369 11.842 -0.294 1.00 98.88 130 ARG A O 1
ATOM 1005 N N . LEU A 1 131 ? 0.117 12.536 1.449 1.00 98.94 131 LEU A N 1
ATOM 1006 C CA . LEU A 1 131 ? -1.192 12.371 0.836 1.00 98.94 131 LEU A CA 1
ATOM 1007 C C . LEU A 1 131 ? -1.913 13.718 0.871 1.00 98.94 131 LEU A C 1
ATOM 1009 O O . LEU A 1 131 ? -2.029 14.355 1.920 1.00 98.94 131 LEU A O 1
ATOM 1013 N N . ASP A 1 132 ? -2.411 14.140 -0.279 1.00 98.88 132 ASP A N 1
ATOM 1014 C CA . ASP A 1 132 ? -2.977 15.466 -0.497 1.00 98.88 132 ASP A CA 1
ATOM 1015 C C . ASP A 1 132 ? -4.443 15.391 -0.938 1.00 98.88 132 ASP A C 1
ATOM 1017 O O . ASP A 1 132 ? -5.207 16.330 -0.696 1.00 98.88 132 ASP A O 1
ATOM 1021 N N . ARG A 1 133 ? -4.848 14.282 -1.567 1.00 98.88 133 ARG A N 1
ATOM 1022 C CA . ARG A 1 133 ? -6.184 14.080 -2.137 1.00 98.88 133 ARG A CA 1
ATOM 1023 C C . ARG A 1 133 ? -6.830 12.778 -1.668 1.00 98.88 133 ARG A C 1
ATOM 1025 O O . ARG A 1 133 ? -6.221 11.956 -0.989 1.00 98.88 133 ARG A O 1
ATOM 1032 N N . TRP A 1 134 ? -8.105 12.647 -2.012 1.00 98.88 134 TRP A N 1
ATOM 1033 C CA . TRP A 1 134 ? -8.947 11.486 -1.740 1.00 98.88 134 TRP A CA 1
ATOM 1034 C C . TRP A 1 134 ? -8.957 10.550 -2.953 1.00 98.88 134 TRP A C 1
ATOM 1036 O O . TRP A 1 134 ? -8.397 10.875 -4.003 1.00 98.88 134 TRP A O 1
ATOM 1046 N N . GLU A 1 135 ? -9.556 9.370 -2.802 1.00 98.81 135 GLU A N 1
ATOM 1047 C CA . GLU A 1 135 ? -9.89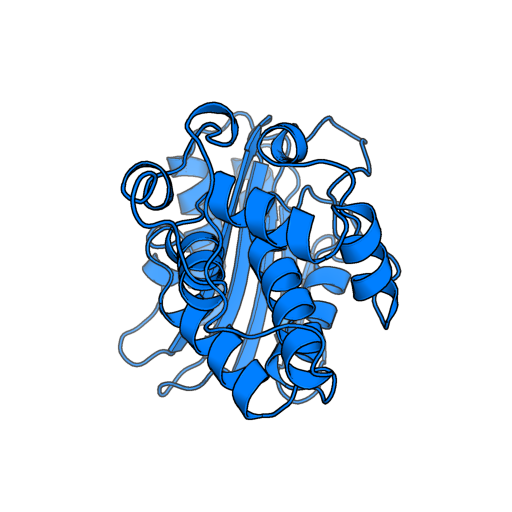3 8.550 -3.963 1.00 98.81 135 GLU A CA 1
ATOM 1048 C C . GLU A 1 135 ? -11.078 9.189 -4.716 1.00 98.81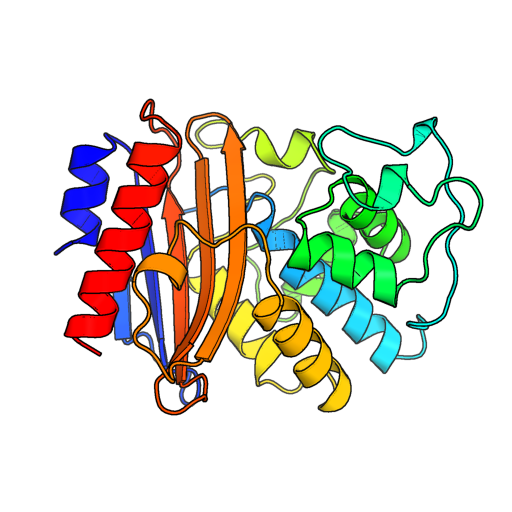 135 GLU A C 1
ATOM 1050 O O . GLU A 1 135 ? -12.052 9.565 -4.053 1.00 98.81 135 GLU A O 1
ATOM 1055 N N . PRO A 1 136 ? -11.060 9.237 -6.064 1.00 98.56 136 PRO A N 1
ATOM 1056 C CA . PRO A 1 136 ? -10.035 8.673 -6.953 1.00 98.56 136 PRO A CA 1
ATOM 1057 C C . PRO A 1 136 ? -8.904 9.643 -7.363 1.00 98.56 136 PRO A C 1
ATOM 1059 O O . PRO A 1 136 ? -7.939 9.208 -8.000 1.00 98.56 136 PRO A O 1
ATOM 1062 N N . GLU A 1 137 ? -8.983 10.939 -7.033 1.00 98.75 137 GLU A N 1
ATOM 1063 C CA . GLU A 1 137 ? -8.101 11.988 -7.581 1.00 98.75 137 GLU A CA 1
ATOM 1064 C C . GLU A 1 137 ? -6.618 11.820 -7.213 1.00 98.75 137 GLU A C 1
ATOM 1066 O O . GLU A 1 137 ? -5.740 12.278 -7.951 1.00 98.75 137 GLU A O 1
ATOM 1071 N N . LEU A 1 138 ? -6.307 11.138 -6.106 1.00 98.69 138 LEU A N 1
ATOM 1072 C CA . LEU A 1 138 ? -4.925 10.835 -5.708 1.00 98.69 138 LEU A CA 1
ATOM 1073 C C . LEU A 1 138 ? -4.161 9.990 -6.748 1.00 98.69 138 LEU A C 1
ATOM 1075 O O . LEU A 1 138 ? -2.931 9.959 -6.736 1.00 98.69 138 LEU A O 1
ATOM 1079 N N . ASN A 1 139 ? -4.864 9.321 -7.672 1.00 98.69 139 ASN A N 1
ATOM 1080 C CA . ASN A 1 139 ? -4.257 8.476 -8.706 1.00 98.69 139 ASN A CA 1
ATOM 1081 C C . ASN A 1 139 ? -3.938 9.222 -10.009 1.00 98.69 139 ASN A C 1
ATOM 1083 O O . ASN A 1 139 ? -3.520 8.585 -10.978 1.00 98.69 139 ASN A O 1
ATOM 1087 N N . GLU A 1 140 ? -4.114 10.548 -10.060 1.00 98.69 140 GLU A N 1
ATOM 1088 C CA . GLU A 1 140 ? -3.862 11.324 -11.277 1.00 98.69 140 GLU A CA 1
ATOM 1089 C C . GLU A 1 140 ? -2.412 11.216 -11.769 1.00 98.69 140 GLU A C 1
ATOM 1091 O O . GLU A 1 140 ? -2.193 11.228 -12.974 1.00 98.69 140 GLU A O 1
ATOM 1096 N N . ALA A 1 141 ? -1.412 11.109 -10.891 1.00 98.44 141 ALA A N 1
ATOM 1097 C CA . ALA A 1 141 ? -0.017 10.926 -11.313 1.00 98.44 141 ALA A CA 1
ATOM 1098 C C . ALA A 1 141 ? 0.469 11.952 -12.368 1.00 98.44 141 ALA A C 1
ATOM 1100 O O . ALA A 1 141 ? 1.103 11.598 -13.366 1.00 98.44 141 ALA A O 1
ATOM 1101 N N . ILE A 1 142 ? 0.136 13.234 -12.180 1.00 98.69 142 ILE A N 1
ATOM 1102 C CA . ILE A 1 142 ? 0.587 14.306 -13.076 1.00 98.69 142 ILE A CA 1
ATOM 1103 C C . ILE A 1 142 ? 2.129 14.355 -13.056 1.00 98.69 142 ILE A C 1
ATOM 1105 O O . ILE A 1 142 ? 2.722 14.362 -11.976 1.00 98.69 142 ILE A O 1
ATOM 1109 N N . PRO A 1 143 ? 2.811 14.403 -14.218 1.00 98.44 143 PRO A N 1
ATOM 1110 C CA . PRO A 1 143 ? 4.267 14.497 -14.255 1.00 98.44 143 PRO A CA 1
ATOM 1111 C C . PRO A 1 143 ? 4.799 15.689 -13.446 1.00 98.44 143 PRO A C 1
ATOM 1113 O O . PRO A 1 143 ? 4.356 16.819 -13.639 1.00 98.44 143 PRO A O 1
ATOM 1116 N N . ASN A 1 144 ? 5.784 15.429 -12.580 1.00 97.94 144 ASN A N 1
ATOM 1117 C CA . ASN A 1 144 ? 6.412 16.390 -11.657 1.00 97.94 144 ASN A CA 1
ATOM 1118 C C . ASN A 1 144 ? 5.501 16.950 -10.547 1.00 97.94 144 ASN A C 1
ATOM 1120 O O . ASN A 1 144 ? 5.936 17.827 -9.802 1.00 97.94 144 ASN A O 1
ATOM 1124 N N . ASP A 1 145 ? 4.272 16.454 -10.405 1.00 98.69 145 ASP A N 1
ATOM 1125 C CA . ASP A 1 145 ? 3.437 16.758 -9.246 1.00 98.69 145 ASP A CA 1
ATOM 1126 C C . ASP A 1 145 ? 3.918 15.946 -8.037 1.00 98.69 145 ASP A C 1
ATOM 1128 O O . ASP A 1 145 ? 4.049 14.724 -8.102 1.00 98.69 145 ASP A O 1
ATOM 1132 N N . GLU A 1 146 ? 4.209 16.629 -6.932 1.00 98.75 146 GLU A N 1
ATOM 1133 C CA . GLU A 1 146 ? 4.653 15.975 -5.700 1.00 98.75 146 GLU A CA 1
ATOM 1134 C C . GLU A 1 146 ? 3.492 15.474 -4.833 1.00 98.75 146 GLU A C 1
ATOM 1136 O O . GLU A 1 146 ? 3.727 14.745 -3.865 1.00 98.75 146 GLU A O 1
ATOM 1141 N N . ARG A 1 147 ? 2.248 15.859 -5.138 1.00 98.88 147 ARG A N 1
ATOM 1142 C CA . ARG A 1 147 ? 1.078 15.421 -4.371 1.00 98.88 147 ARG A CA 1
ATOM 1143 C C . ARG A 1 147 ? 0.882 13.912 -4.464 1.00 98.88 147 ARG A C 1
ATOM 1145 O O . ARG A 1 147 ? 1.054 13.327 -5.530 1.00 98.88 147 ARG A O 1
ATOM 1152 N N . ASP A 1 148 ? 0.483 13.301 -3.350 1.00 98.88 148 ASP A N 1
ATOM 1153 C CA . ASP A 1 148 ? 0.180 11.860 -3.262 1.00 98.88 148 ASP A CA 1
ATOM 1154 C C . ASP A 1 148 ? 1.370 10.950 -3.626 1.00 98.88 148 ASP A C 1
ATOM 1156 O O . ASP A 1 148 ? 1.209 9.823 -4.113 1.00 98.88 148 ASP A O 1
ATOM 1160 N N . THR A 1 149 ? 2.590 11.443 -3.397 1.00 98.94 149 THR A N 1
ATOM 1161 C CA . THR A 1 149 ? 3.828 10.726 -3.707 1.00 98.94 149 THR A CA 1
ATOM 1162 C C . THR A 1 149 ? 4.558 10.218 -2.468 1.00 98.94 149 THR A C 1
ATOM 1164 O O . THR A 1 149 ? 4.410 10.707 -1.346 1.00 98.94 149 THR A O 1
ATOM 1167 N N . THR A 1 150 ? 5.406 9.224 -2.706 1.00 98.94 150 THR A N 1
ATOM 1168 C CA . THR A 1 150 ? 6.445 8.752 -1.790 1.00 98.94 150 THR A CA 1
ATOM 1169 C C . THR A 1 150 ? 7.748 8.555 -2.569 1.00 98.94 150 THR A C 1
ATOM 1171 O O . THR A 1 150 ? 7.771 8.651 -3.798 1.00 98.94 150 THR A O 1
ATOM 1174 N N . MET A 1 151 ? 8.833 8.250 -1.864 1.00 98.94 151 MET A N 1
ATOM 1175 C CA . MET A 1 151 ? 10.062 7.708 -2.448 1.00 98.94 151 MET A CA 1
ATOM 1176 C C . MET A 1 151 ? 10.174 6.221 -2.084 1.00 98.94 151 MET A C 1
ATOM 1178 O O . MET A 1 151 ? 9.762 5.860 -0.977 1.00 98.94 151 MET A O 1
ATOM 1182 N N . PRO A 1 152 ? 10.757 5.346 -2.931 1.00 98.94 152 PRO A N 1
ATOM 1183 C CA . PRO A 1 152 ? 10.944 3.936 -2.587 1.00 98.94 152 PRO A CA 1
ATOM 1184 C C . PRO A 1 152 ? 11.601 3.735 -1.212 1.00 98.94 152 PRO A C 1
ATOM 1186 O O . PRO A 1 152 ? 11.101 2.948 -0.409 1.00 98.94 152 PRO A O 1
ATOM 1189 N N . ALA A 1 153 ? 12.651 4.503 -0.892 1.00 98.81 153 ALA A N 1
ATOM 1190 C CA . ALA A 1 153 ? 13.330 4.428 0.403 1.00 98.81 153 ALA A CA 1
ATOM 1191 C C . ALA A 1 153 ? 12.459 4.872 1.587 1.00 98.81 153 ALA A C 1
ATOM 1193 O O . ALA A 1 153 ? 12.471 4.219 2.636 1.00 98.81 153 ALA A O 1
ATOM 1194 N N . ALA A 1 154 ? 11.685 5.948 1.417 1.00 98.88 154 ALA A N 1
ATOM 1195 C CA . ALA A 1 154 ? 10.771 6.448 2.441 1.00 98.88 154 ALA A CA 1
ATOM 1196 C C . ALA A 1 154 ? 9.669 5.418 2.731 1.00 98.88 154 ALA A C 1
ATOM 1198 O O . ALA A 1 154 ? 9.524 4.966 3.866 1.00 98.88 154 ALA A O 1
ATOM 1199 N N . MET A 1 155 ? 8.993 4.937 1.684 1.00 98.94 155 MET A N 1
ATOM 1200 C CA . MET A 1 155 ? 7.948 3.920 1.783 1.00 98.94 155 MET A CA 1
ATOM 1201 C C . MET A 1 155 ? 8.447 2.622 2.431 1.00 98.94 155 MET A C 1
ATOM 1203 O O . MET A 1 155 ? 7.797 2.104 3.336 1.00 98.94 155 MET A O 1
ATOM 1207 N N . ALA A 1 156 ? 9.610 2.104 2.020 1.00 98.88 156 ALA A N 1
ATOM 1208 C CA . ALA A 1 156 ? 10.164 0.877 2.597 1.00 98.88 156 ALA A CA 1
ATOM 1209 C C . ALA A 1 156 ? 10.502 1.039 4.087 1.00 98.88 156 ALA A C 1
ATOM 1211 O O . ALA A 1 156 ? 10.219 0.153 4.896 1.00 98.88 156 ALA A O 1
ATOM 1212 N N . THR A 1 157 ? 11.061 2.191 4.464 1.00 98.75 157 THR A N 1
ATOM 1213 C CA . THR A 1 157 ? 11.393 2.506 5.859 1.00 98.75 157 THR A CA 1
ATOM 1214 C C . THR A 1 157 ? 10.135 2.649 6.714 1.00 98.75 157 THR A C 1
ATOM 1216 O O . THR A 1 157 ? 10.070 2.095 7.814 1.00 98.75 157 THR A O 1
ATOM 1219 N N . THR A 1 158 ? 9.125 3.358 6.211 1.00 98.81 158 THR A N 1
ATOM 1220 C CA . THR A 1 158 ? 7.829 3.539 6.877 1.00 98.81 158 THR A CA 1
ATOM 1221 C C . THR A 1 158 ? 7.107 2.211 7.044 1.00 98.81 158 THR A C 1
ATOM 1223 O O . THR A 1 158 ? 6.674 1.889 8.151 1.00 98.81 158 THR A O 1
ATOM 1226 N N . LEU A 1 159 ? 7.065 1.384 5.996 1.00 98.88 159 LEU A N 1
ATOM 1227 C CA . LEU A 1 159 ? 6.480 0.049 6.069 1.00 98.88 159 LEU A CA 1
ATOM 1228 C C . LEU A 1 159 ? 7.198 -0.822 7.107 1.00 98.88 159 LEU A C 1
ATOM 1230 O O . LEU A 1 159 ? 6.542 -1.459 7.927 1.00 98.88 159 LEU A O 1
ATOM 1234 N N . ARG A 1 160 ? 8.537 -0.798 7.150 1.00 98.75 160 ARG A N 1
ATOM 1235 C CA . ARG A 1 160 ? 9.300 -1.519 8.179 1.00 98.75 160 ARG A CA 1
ATOM 1236 C C . ARG A 1 160 ? 8.895 -1.086 9.586 1.00 98.75 160 ARG A C 1
ATOM 1238 O O . ARG A 1 160 ? 8.622 -1.936 10.427 1.00 98.75 160 ARG A O 1
ATOM 1245 N N . LYS A 1 161 ? 8.829 0.223 9.849 1.00 98.38 161 LYS A N 1
ATOM 1246 C CA . LYS A 1 161 ? 8.429 0.751 11.165 1.00 98.38 161 LYS A CA 1
ATOM 1247 C C . LYS A 1 161 ? 7.018 0.306 11.555 1.00 98.38 161 LYS A C 1
ATOM 1249 O O . LYS A 1 161 ? 6.818 -0.067 12.707 1.00 98.38 161 LYS A O 1
ATOM 1254 N N . LEU A 1 162 ? 6.078 0.305 10.607 1.00 98.56 162 LEU A N 1
ATOM 1255 C CA . LEU A 1 162 ? 4.703 -0.143 10.835 1.00 98.56 162 LEU A CA 1
ATOM 1256 C C . LEU A 1 162 ? 4.605 -1.643 11.124 1.00 98.56 162 LEU A C 1
ATOM 1258 O O . LEU A 1 162 ? 3.791 -2.033 11.949 1.00 98.56 162 LEU A O 1
ATOM 1262 N N . LEU A 1 163 ? 5.418 -2.479 10.475 1.00 98.56 163 LEU A N 1
ATOM 1263 C CA . LEU A 1 163 ? 5.326 -3.936 10.619 1.00 98.56 163 LEU A CA 1
ATOM 1264 C C . LEU A 1 163 ? 6.166 -4.494 11.776 1.00 98.56 163 LEU A C 1
ATOM 1266 O O . LEU A 1 163 ? 5.789 -5.500 12.369 1.00 98.56 163 LEU A O 1
ATOM 1270 N N . THR A 1 164 ? 7.300 -3.870 12.110 1.00 97.69 164 THR A N 1
ATOM 1271 C CA . THR A 1 164 ? 8.258 -4.433 13.083 1.00 97.69 164 THR A CA 1
ATOM 1272 C C . THR A 1 164 ? 8.724 -3.460 14.160 1.00 97.69 164 THR A C 1
ATOM 1274 O O . THR A 1 164 ? 9.272 -3.904 15.167 1.00 97.69 164 THR A O 1
ATOM 1277 N N . GLY A 1 165 ? 8.472 -2.157 14.015 1.00 95.69 165 GLY A N 1
ATOM 1278 C CA . GLY A 1 165 ? 8.827 -1.146 15.016 1.00 95.69 165 GLY A CA 1
ATOM 1279 C C . GLY A 1 165 ? 7.861 -1.095 16.202 1.00 95.69 165 GLY A C 1
ATOM 1280 O O . GLY A 1 165 ? 6.970 -1.925 16.330 1.00 95.69 165 GLY A O 1
ATOM 1281 N N . GLU A 1 166 ? 8.024 -0.098 17.069 1.00 96.06 166 GLU A N 1
ATOM 1282 C CA . GLU A 1 166 ? 7.176 0.108 18.259 1.00 96.06 166 GLU A CA 1
ATOM 1283 C C . GLU A 1 166 ? 6.048 1.128 18.030 1.00 96.06 166 GLU A C 1
ATOM 1285 O O . GLU A 1 166 ? 5.342 1.492 18.964 1.00 96.06 166 GLU A O 1
ATOM 1290 N N . LEU A 1 167 ? 5.862 1.590 16.786 1.00 95.88 167 LEU A N 1
ATOM 1291 C CA . LEU A 1 167 ? 4.827 2.572 16.437 1.00 95.88 167 LEU A CA 1
ATOM 1292 C C . LEU A 1 167 ? 3.402 2.032 16.656 1.00 95.88 167 LEU A C 1
ATOM 1294 O O . LEU A 1 167 ? 2.480 2.805 16.901 1.00 95.88 167 LEU A O 1
ATOM 1298 N N . LEU A 1 168 ? 3.240 0.713 16.556 1.00 98.44 168 LEU A N 1
ATOM 1299 C CA . LEU A 1 168 ? 1.994 -0.010 16.778 1.00 98.44 168 LEU A CA 1
ATOM 1300 C C . LEU A 1 168 ? 2.217 -1.104 17.826 1.00 98.44 168 LEU A C 1
ATOM 1302 O O . LEU A 1 168 ? 3.293 -1.714 17.900 1.00 98.44 168 LEU A O 1
ATOM 1306 N N . THR A 1 169 ? 1.178 -1.415 18.599 1.00 98.81 169 THR A N 1
ATOM 1307 C CA . THR A 1 169 ? 1.189 -2.565 19.510 1.00 98.81 169 THR A CA 1
ATOM 1308 C C . THR A 1 169 ? 1.423 -3.864 18.737 1.00 98.81 169 THR A C 1
ATOM 1310 O O . THR A 1 169 ? 1.195 -3.950 17.531 1.00 98.81 169 THR A O 1
ATOM 1313 N N . LEU A 1 170 ? 1.879 -4.921 19.418 1.00 98.56 170 LEU A N 1
ATOM 1314 C CA . LEU A 1 170 ? 2.100 -6.223 18.772 1.00 98.56 170 LEU A CA 1
ATOM 1315 C C . LEU A 1 170 ? 0.839 -6.741 18.053 1.00 98.56 170 LEU A C 1
ATOM 1317 O O . LEU A 1 170 ? 0.939 -7.238 16.936 1.00 98.56 170 LEU A O 1
ATOM 1321 N N . ALA A 1 171 ? -0.336 -6.577 18.668 1.00 98.62 171 ALA A N 1
ATOM 1322 C CA . ALA A 1 171 ? -1.608 -6.995 18.082 1.00 98.62 171 ALA A CA 1
ATOM 1323 C C . ALA A 1 171 ? -1.956 -6.188 16.821 1.00 98.62 171 ALA A C 1
ATOM 1325 O O . ALA A 1 171 ? -2.365 -6.767 15.817 1.00 98.62 171 ALA A O 1
ATOM 1326 N N . SER A 1 172 ? -1.744 -4.871 16.844 1.00 98.88 172 SER A N 1
ATOM 1327 C CA . SER A 1 172 ? -1.983 -4.000 15.691 1.00 98.88 172 SER A CA 1
ATOM 1328 C C . SER A 1 172 ? -1.005 -4.266 14.542 1.00 98.88 172 SER A C 1
ATOM 1330 O O . SER A 1 172 ? -1.424 -4.332 13.388 1.00 98.88 172 SER A O 1
ATOM 1332 N N . ARG A 1 173 ? 0.278 -4.518 14.836 1.00 98.69 173 ARG A N 1
ATOM 1333 C CA . ARG A 1 173 ? 1.269 -4.936 13.824 1.00 98.69 173 ARG A CA 1
ATOM 1334 C C . ARG A 1 173 ? 0.877 -6.240 13.145 1.00 98.69 173 ARG A C 1
ATOM 1336 O O . ARG A 1 173 ? 0.903 -6.316 11.918 1.00 98.69 173 ARG A O 1
ATOM 1343 N N . GLN A 1 174 ? 0.470 -7.232 13.940 1.00 98.81 174 GLN A N 1
ATOM 1344 C CA . GLN A 1 174 ? -0.003 -8.508 13.412 1.00 98.81 174 GLN A CA 1
ATOM 1345 C C . GLN A 1 174 ? -1.255 -8.310 12.549 1.00 98.81 174 GLN A C 1
ATOM 1347 O O . GLN A 1 174 ? -1.312 -8.778 11.422 1.00 98.81 174 GLN A O 1
ATOM 1352 N N . GLN A 1 175 ? -2.223 -7.521 13.014 1.00 98.94 175 GLN A N 1
ATOM 1353 C CA . GLN A 1 175 ? -3.434 -7.265 12.241 1.00 98.94 175 GLN A CA 1
ATOM 1354 C C . GLN A 1 175 ? -3.145 -6.587 10.889 1.00 98.94 175 GLN A C 1
ATOM 1356 O O . GLN A 1 175 ? -3.798 -6.916 9.896 1.00 98.94 175 GLN A O 1
ATOM 1361 N N . LEU A 1 176 ? -2.186 -5.654 10.842 1.00 98.94 176 LEU A N 1
ATOM 1362 C CA . LEU A 1 176 ? -1.793 -4.982 9.603 1.00 98.94 176 LEU A CA 1
ATOM 1363 C C . LEU A 1 176 ? -1.153 -5.958 8.610 1.00 98.94 176 LEU A C 1
ATOM 1365 O O . LEU A 1 176 ? -1.533 -5.956 7.438 1.00 98.94 176 LEU A O 1
ATOM 1369 N N . ILE A 1 177 ? -0.216 -6.797 9.072 1.00 98.81 177 ILE A N 1
ATOM 1370 C CA . ILE A 1 177 ? 0.427 -7.783 8.198 1.00 98.81 177 ILE A CA 1
ATOM 1371 C C . ILE A 1 177 ? -0.563 -8.864 7.744 1.00 98.81 177 ILE A C 1
ATOM 1373 O O . ILE A 1 177 ? -0.520 -9.237 6.577 1.00 98.81 177 ILE A O 1
ATOM 1377 N N . ASP A 1 178 ? -1.514 -9.271 8.593 1.00 98.94 178 ASP A N 1
ATOM 1378 C CA . ASP A 1 178 ? -2.570 -10.233 8.242 1.00 98.94 178 ASP A CA 1
ATOM 1379 C C . ASP A 1 178 ? -3.461 -9.706 7.104 1.00 98.94 178 ASP A C 1
ATOM 1381 O O . ASP A 1 178 ? -3.810 -10.436 6.174 1.00 98.94 178 ASP A O 1
ATOM 1385 N N . TRP A 1 179 ? -3.826 -8.416 7.134 1.00 98.94 179 TRP A N 1
ATOM 1386 C CA . TRP A 1 179 ? -4.584 -7.811 6.035 1.00 98.94 179 TRP A CA 1
ATOM 1387 C C . TRP A 1 179 ? -3.779 -7.759 4.738 1.00 98.94 179 TRP A C 1
ATOM 1389 O O . TRP A 1 179 ? -4.335 -8.010 3.672 1.00 98.94 179 TRP A O 1
ATOM 1399 N N . MET A 1 180 ? -2.487 -7.442 4.815 1.00 98.94 180 MET A N 1
ATOM 1400 C CA . MET A 1 180 ? -1.603 -7.414 3.647 1.00 98.94 180 MET A CA 1
ATOM 1401 C C . MET A 1 180 ? -1.341 -8.824 3.086 1.00 98.94 180 MET A C 1
ATOM 1403 O O . MET A 1 180 ? -1.287 -9.017 1.874 1.00 98.94 180 MET A O 1
ATOM 1407 N N . GLU A 1 181 ? -1.213 -9.840 3.940 1.00 98.88 181 GLU A N 1
ATOM 1408 C CA . GLU A 1 181 ? -1.099 -11.245 3.524 1.00 98.88 181 GLU A CA 1
ATOM 1409 C C . GLU A 1 181 ? -2.342 -11.692 2.747 1.00 98.88 181 GLU A C 1
ATOM 1411 O O . GLU A 1 181 ? -2.239 -12.372 1.719 1.00 98.88 181 GLU A O 1
ATOM 1416 N N . ALA A 1 182 ? -3.514 -11.226 3.181 1.00 98.69 182 ALA A N 1
ATOM 1417 C CA . ALA A 1 182 ? -4.800 -11.542 2.583 1.00 98.69 182 ALA A CA 1
ATOM 1418 C C . ALA A 1 182 ? -5.130 -10.788 1.273 1.00 98.69 182 ALA A C 1
ATOM 1420 O O . ALA A 1 182 ? -6.248 -10.973 0.780 1.00 98.69 182 ALA A O 1
ATOM 1421 N N . ASP A 1 183 ? -4.216 -9.987 0.695 1.00 98.06 183 ASP A N 1
ATOM 1422 C CA . ASP A 1 183 ? -4.441 -9.263 -0.574 1.00 98.06 183 ASP A CA 1
ATOM 1423 C C . ASP A 1 183 ? -4.972 -10.194 -1.685 1.00 98.06 183 ASP A C 1
ATOM 1425 O O . ASP A 1 183 ? -4.495 -11.316 -1.891 1.00 98.06 183 ASP A O 1
ATOM 1429 N N . LYS A 1 184 ? -6.005 -9.728 -2.395 1.00 98.12 184 LYS A N 1
ATOM 1430 C CA . LYS A 1 184 ? -6.704 -10.446 -3.469 1.00 98.12 184 LYS A CA 1
ATOM 1431 C C . LYS A 1 184 ? -6.462 -9.853 -4.853 1.00 98.12 184 LYS A C 1
ATOM 1433 O O . LYS A 1 184 ? -6.851 -10.477 -5.837 1.00 98.12 184 LYS A O 1
ATOM 1438 N N . VAL A 1 185 ? -5.821 -8.687 -4.958 1.00 97.75 185 VAL A N 1
ATOM 1439 C CA . VAL A 1 185 ? -5.716 -7.932 -6.222 1.00 97.75 185 VAL A CA 1
ATOM 1440 C C . VAL A 1 185 ? -4.276 -7.715 -6.707 1.00 97.75 185 VAL A C 1
ATOM 1442 O O . VAL A 1 185 ? -4.059 -7.096 -7.748 1.00 97.75 185 VAL A O 1
ATOM 1445 N N . ALA A 1 186 ? -3.274 -8.259 -6.007 1.00 98.50 186 ALA A N 1
ATOM 1446 C CA . ALA A 1 186 ? -1.860 -8.223 -6.413 1.00 98.50 186 ALA A CA 1
ATOM 1447 C C . ALA A 1 186 ? -1.355 -9.498 -7.125 1.00 98.50 186 ALA A C 1
ATOM 1449 O O . ALA A 1 186 ? -0.167 -9.598 -7.428 1.00 98.50 186 ALA A O 1
ATOM 1450 N N . GLY A 1 187 ? -2.236 -10.462 -7.426 1.00 98.62 187 GLY A N 1
ATOM 1451 C CA . GLY A 1 187 ? -1.878 -11.768 -8.007 1.00 98.62 187 GLY A CA 1
ATOM 1452 C C . GLY A 1 187 ? -0.890 -11.724 -9.191 1.00 98.62 187 GLY A C 1
ATOM 1453 O O . GLY A 1 187 ? 0.114 -12.431 -9.142 1.00 98.62 187 GLY A O 1
ATOM 1454 N N . PRO A 1 188 ? -1.102 -10.873 -10.215 1.00 98.75 188 PRO A N 1
ATOM 1455 C CA . PRO A 1 188 ? -0.214 -10.778 -11.382 1.00 98.75 188 PRO A CA 1
ATOM 1456 C C . PRO A 1 188 ? 1.170 -10.152 -11.132 1.00 98.75 188 PRO A C 1
ATOM 1458 O O . PRO A 1 188 ? 1.932 -10.000 -12.082 1.00 98.75 188 PRO A O 1
ATOM 1461 N N . LEU A 1 189 ? 1.478 -9.716 -9.905 1.00 98.88 189 LEU A N 1
ATOM 1462 C CA . LEU A 1 189 ? 2.729 -9.030 -9.561 1.00 98.88 189 LEU A CA 1
ATOM 1463 C C . LEU A 1 189 ? 3.723 -9.998 -8.898 1.00 98.88 189 LEU A C 1
ATOM 1465 O O . LEU A 1 189 ? 3.946 -11.091 -9.413 1.00 98.88 189 LEU A O 1
ATOM 1469 N N . LEU A 1 190 ? 4.311 -9.629 -7.750 1.00 98.75 190 LEU A N 1
ATOM 1470 C CA . LEU A 1 190 ? 5.281 -10.461 -7.026 1.00 98.75 190 LEU A CA 1
ATOM 1471 C C . LEU A 1 190 ? 4.717 -11.847 -6.688 1.00 98.75 190 LEU A C 1
ATOM 1473 O O . LEU A 1 190 ? 5.434 -12.837 -6.806 1.00 98.75 190 LEU A O 1
ATOM 1477 N N . ARG A 1 191 ? 3.420 -11.932 -6.356 1.00 98.75 191 ARG A N 1
ATOM 1478 C CA . ARG A 1 191 ? 2.721 -13.196 -6.067 1.00 98.75 191 ARG A CA 1
ATOM 1479 C C . ARG A 1 191 ? 2.831 -14.224 -7.195 1.00 98.75 191 ARG A C 1
ATOM 1481 O O . ARG A 1 191 ? 2.905 -15.412 -6.905 1.00 98.75 191 ARG A O 1
ATOM 1488 N N . SER A 1 192 ? 2.903 -13.789 -8.454 1.00 98.56 192 SER A N 1
ATOM 1489 C CA . SER A 1 192 ? 3.040 -14.689 -9.609 1.00 98.56 192 SER A CA 1
ATOM 1490 C C . SER A 1 192 ? 4.417 -15.355 -9.722 1.00 98.56 192 SER A C 1
ATOM 1492 O O . SER A 1 192 ? 4.551 -16.364 -10.411 1.00 98.56 192 SER A O 1
ATOM 1494 N N . ALA A 1 193 ? 5.429 -14.813 -9.037 1.00 97.50 193 ALA A N 1
ATOM 1495 C CA . ALA A 1 193 ? 6.801 -15.312 -9.052 1.00 97.50 193 ALA A CA 1
ATOM 1496 C C . ALA A 1 193 ? 7.186 -16.082 -7.773 1.00 97.50 193 ALA A C 1
ATOM 1498 O O . ALA A 1 193 ? 8.296 -16.609 -7.699 1.00 97.50 193 ALA A O 1
ATOM 1499 N N . LEU A 1 194 ? 6.306 -16.143 -6.765 1.00 97.88 194 LEU A N 1
ATOM 1500 C CA . LEU A 1 194 ? 6.626 -16.750 -5.472 1.00 97.88 194 LEU A CA 1
ATOM 1501 C C . LEU A 1 194 ? 6.660 -18.284 -5.529 1.00 97.88 194 LEU A C 1
ATOM 1503 O O . LEU A 1 194 ? 5.683 -18.905 -5.956 1.00 97.88 194 LEU A O 1
ATOM 1507 N N . PRO A 1 195 ? 7.737 -18.919 -5.031 1.00 98.31 195 PRO A N 1
ATOM 1508 C CA . PRO A 1 195 ? 7.769 -20.358 -4.828 1.00 98.31 195 PRO A CA 1
ATOM 1509 C C . PRO A 1 195 ? 6.769 -20.802 -3.754 1.00 98.31 195 PRO A C 1
ATOM 1511 O O . PRO A 1 195 ? 6.422 -20.054 -2.839 1.00 98.31 195 PRO A O 1
ATOM 1514 N N . ALA A 1 196 ? 6.352 -22.066 -3.820 1.00 97.88 196 ALA A N 1
ATOM 1515 C CA . ALA A 1 196 ? 5.552 -22.668 -2.759 1.00 97.88 196 ALA A CA 1
ATOM 1516 C C . ALA A 1 196 ? 6.279 -22.595 -1.401 1.00 97.88 196 ALA A C 1
ATOM 1518 O O . ALA A 1 196 ? 7.495 -22.771 -1.325 1.00 97.88 196 ALA A O 1
ATOM 1519 N N . GLY A 1 197 ? 5.522 -22.347 -0.328 1.00 97.94 197 GLY A N 1
ATOM 1520 C CA . GLY A 1 197 ? 6.048 -22.230 1.039 1.00 97.94 197 GLY A CA 1
ATOM 1521 C C . GLY A 1 197 ? 6.623 -20.855 1.397 1.00 97.94 197 GLY A C 1
ATOM 1522 O O . GLY A 1 197 ? 6.991 -20.644 2.550 1.00 97.94 197 GLY A O 1
ATOM 1523 N N . TRP A 1 198 ? 6.679 -19.910 0.456 1.00 98.75 198 TRP A N 1
ATOM 1524 C CA . TRP A 1 198 ? 7.036 -18.526 0.759 1.00 98.75 198 TRP A CA 1
ATOM 1525 C C . TRP A 1 198 ? 5.871 -17.760 1.379 1.00 98.75 198 TRP A C 1
ATOM 1527 O O . TRP A 1 198 ? 4.704 -18.001 1.069 1.00 98.75 198 TRP A O 1
ATOM 1537 N N . PHE A 1 199 ? 6.218 -16.795 2.223 1.00 98.88 199 PHE A N 1
ATOM 1538 C CA . PHE A 1 199 ? 5.300 -15.802 2.760 1.00 98.88 199 PHE A CA 1
ATOM 1539 C C . PHE A 1 199 ? 5.340 -14.528 1.921 1.00 98.88 199 PHE A C 1
ATOM 1541 O O . PHE A 1 199 ? 6.414 -14.093 1.492 1.00 98.88 199 PHE A O 1
ATOM 1548 N N . ILE A 1 200 ? 4.182 -13.889 1.758 1.00 98.88 200 ILE A N 1
ATOM 1549 C CA . ILE A 1 200 ? 4.086 -12.513 1.276 1.00 98.88 200 ILE A CA 1
ATOM 1550 C C . ILE A 1 200 ? 2.907 -11.791 1.922 1.00 98.88 200 ILE A C 1
ATOM 1552 O O . ILE A 1 200 ? 1.786 -12.289 1.941 1.00 98.88 200 ILE A O 1
ATOM 1556 N N . ALA A 1 201 ? 3.176 -10.576 2.380 1.00 98.94 201 ALA A N 1
ATOM 1557 C CA . ALA A 1 201 ? 2.193 -9.584 2.764 1.00 98.94 201 ALA A CA 1
ATOM 1558 C C . ALA A 1 201 ? 2.424 -8.343 1.906 1.00 98.94 201 ALA A C 1
ATOM 1560 O O . ALA A 1 201 ? 3.478 -7.713 2.013 1.00 98.94 201 ALA A O 1
ATOM 1561 N N . ASP A 1 202 ? 1.481 -8.013 1.026 1.00 98.94 202 ASP A N 1
ATOM 1562 C CA . ASP A 1 202 ? 1.658 -6.972 0.019 1.00 98.94 202 ASP A CA 1
ATOM 1563 C C . ASP A 1 202 ? 0.451 -6.041 -0.130 1.00 98.94 202 ASP A C 1
ATOM 1565 O O . ASP A 1 202 ? -0.629 -6.244 0.424 1.00 98.94 202 ASP A O 1
ATOM 1569 N N . LYS A 1 203 ? 0.690 -4.940 -0.843 1.00 98.94 203 LYS A N 1
ATOM 1570 C CA . LYS A 1 203 ? -0.353 -4.073 -1.375 1.00 98.94 203 LYS A CA 1
ATOM 1571 C C . LYS A 1 203 ? 0.102 -3.503 -2.703 1.00 98.94 203 LYS A C 1
ATOM 1573 O O . LYS A 1 203 ? 1.142 -2.847 -2.786 1.00 98.94 203 LYS A O 1
ATOM 1578 N N . SER A 1 204 ? -0.706 -3.701 -3.740 1.00 98.94 204 SER A N 1
ATOM 1579 C CA . SER A 1 204 ? -0.467 -3.080 -5.046 1.00 98.94 204 SER A CA 1
ATOM 1580 C C . SER A 1 204 ? -1.194 -1.739 -5.225 1.00 98.94 204 SER A C 1
ATOM 1582 O O . SER A 1 204 ? -2.178 -1.452 -4.540 1.00 98.94 204 SER A O 1
ATOM 1584 N N . GLY A 1 205 ? -0.731 -0.922 -6.172 1.00 98.81 205 GLY A N 1
ATOM 1585 C CA . GLY A 1 205 ? -1.363 0.338 -6.572 1.00 98.81 205 GLY A CA 1
ATOM 1586 C C . GLY A 1 205 ? -1.282 0.557 -8.081 1.00 98.81 205 GLY A C 1
ATOM 1587 O O . GLY A 1 205 ? -0.272 0.222 -8.703 1.00 98.81 205 GLY A O 1
ATOM 1588 N N . ALA A 1 206 ? -2.362 1.037 -8.686 1.00 98.81 206 ALA A N 1
ATOM 1589 C CA . ALA A 1 206 ? -2.436 1.391 -10.098 1.00 98.81 206 ALA A CA 1
ATOM 1590 C C . ALA A 1 206 ? -3.081 2.770 -10.222 1.00 98.81 206 ALA A C 1
ATOM 1592 O O . ALA A 1 206 ? -3.957 3.104 -9.429 1.00 98.81 206 ALA A O 1
ATOM 1593 N N . GLY A 1 207 ? -2.645 3.548 -11.204 1.00 98.50 207 GLY A N 1
ATOM 1594 C CA . GLY A 1 207 ? -3.182 4.877 -11.448 1.00 98.50 207 GLY A CA 1
ATOM 1595 C C . GLY A 1 207 ? -2.986 5.311 -12.889 1.00 98.50 207 GLY A C 1
ATOM 1596 O O . GLY A 1 207 ? -2.554 4.534 -13.748 1.00 98.50 207 GLY A O 1
ATOM 1597 N N . GLU A 1 208 ? -3.294 6.576 -13.132 1.00 98.62 208 GLU A N 1
ATOM 1598 C CA . GLU A 1 208 ? -3.191 7.193 -14.445 1.00 98.62 208 GLU A CA 1
ATOM 1599 C C . GLU A 1 208 ? -1.734 7.294 -14.924 1.00 98.62 208 GLU A C 1
ATOM 1601 O O . GLU A 1 208 ? -0.775 7.057 -14.178 1.00 98.62 208 GLU A O 1
ATOM 1606 N N . ARG A 1 209 ? -1.554 7.640 -16.207 1.00 98.56 209 ARG A N 1
ATOM 1607 C CA . ARG A 1 209 ? -0.232 7.815 -16.851 1.00 98.56 209 ARG A CA 1
ATOM 1608 C C . ARG A 1 209 ? 0.682 6.592 -16.683 1.00 98.56 209 ARG A C 1
ATOM 1610 O O . ARG A 1 209 ? 1.872 6.708 -16.397 1.00 98.56 209 ARG A O 1
ATOM 1617 N N . GLY A 1 210 ? 0.095 5.403 -16.810 1.00 98.62 210 GLY A N 1
ATOM 1618 C CA . GLY A 1 210 ? 0.818 4.137 -16.708 1.00 98.62 210 GLY A CA 1
ATOM 1619 C C . GLY A 1 210 ? 1.376 3.848 -15.317 1.00 98.62 210 GLY A C 1
ATOM 1620 O O . GLY A 1 210 ? 2.228 2.971 -15.185 1.00 98.62 210 GLY A O 1
ATOM 1621 N N . SER A 1 211 ? 0.910 4.539 -14.275 1.00 98.88 211 SER A N 1
ATOM 1622 C CA . SER A 1 211 ? 1.431 4.346 -12.925 1.00 98.88 211 SER A CA 1
ATOM 1623 C C . SER A 1 211 ? 1.079 2.960 -12.389 1.00 98.88 211 SER A C 1
ATOM 1625 O O . SER A 1 211 ? -0.060 2.493 -12.505 1.00 98.88 211 SER A O 1
ATOM 1627 N N . ARG A 1 212 ? 2.076 2.269 -11.835 1.00 98.94 212 ARG A N 1
ATOM 1628 C CA . ARG A 1 212 ? 1.918 0.955 -11.205 1.00 98.94 212 ARG A CA 1
ATOM 1629 C C . ARG A 1 212 ? 2.944 0.790 -10.094 1.00 98.94 212 ARG A C 1
ATOM 1631 O O . ARG A 1 212 ? 4.063 1.277 -10.201 1.00 98.94 212 ARG A O 1
ATOM 1638 N N . GLY A 1 213 ? 2.583 0.086 -9.033 1.00 98.94 213 GLY A N 1
ATOM 1639 C CA . GLY A 1 213 ? 3.523 -0.227 -7.971 1.00 98.94 213 GLY A CA 1
ATOM 1640 C C . GLY A 1 213 ? 3.032 -1.286 -7.004 1.00 98.94 213 GLY A C 1
ATOM 1641 O O . GLY A 1 213 ? 1.876 -1.719 -7.053 1.00 98.94 213 GLY A O 1
ATOM 1642 N N . ILE A 1 214 ? 3.944 -1.701 -6.134 1.00 98.94 214 ILE A N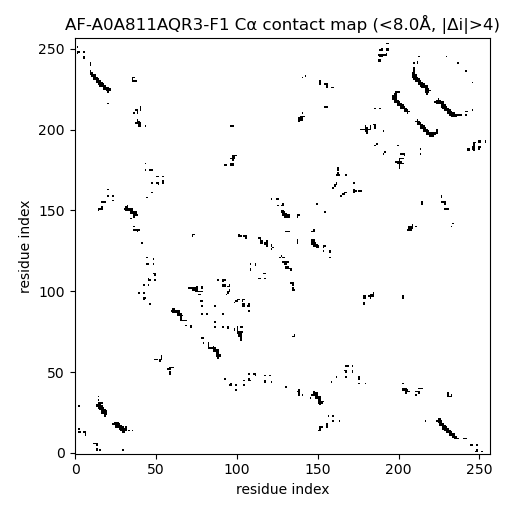 1
ATOM 1643 C CA . ILE A 1 214 ? 3.707 -2.662 -5.065 1.00 98.94 214 ILE A CA 1
ATOM 1644 C C . ILE A 1 214 ? 4.665 -2.410 -3.902 1.00 98.94 214 ILE A C 1
ATOM 1646 O O . ILE A 1 214 ? 5.833 -2.074 -4.102 1.00 98.94 214 ILE A O 1
ATOM 1650 N N . ILE A 1 215 ? 4.155 -2.602 -2.690 1.00 99.00 215 ILE A N 1
ATOM 1651 C CA . ILE A 1 215 ? 4.940 -2.699 -1.460 1.00 99.00 215 ILE A CA 1
ATOM 1652 C C . ILE A 1 215 ? 4.713 -4.087 -0.865 1.00 99.00 215 ILE A C 1
ATOM 1654 O O . ILE A 1 215 ? 3.578 -4.565 -0.876 1.00 99.00 215 ILE A O 1
ATOM 1658 N N . ALA A 1 216 ? 5.762 -4.746 -0.380 1.00 98.94 216 ALA A N 1
ATOM 1659 C CA . ALA A 1 216 ? 5.650 -6.101 0.147 1.00 98.94 216 ALA A CA 1
ATOM 1660 C C . ALA A 1 216 ? 6.666 -6.386 1.255 1.00 98.94 216 ALA A C 1
ATOM 1662 O O . ALA A 1 216 ? 7.808 -5.941 1.173 1.00 98.94 216 ALA A O 1
ATOM 1663 N N . ALA A 1 217 ? 6.262 -7.185 2.242 1.00 98.94 217 ALA A N 1
ATOM 1664 C CA . ALA A 1 217 ? 7.151 -7.941 3.115 1.00 98.94 217 ALA A CA 1
ATOM 1665 C C . ALA A 1 217 ? 7.058 -9.424 2.731 1.00 98.94 217 ALA A C 1
ATOM 1667 O O . ALA A 1 217 ? 5.963 -9.983 2.686 1.00 98.94 217 ALA A O 1
ATOM 1668 N N . LEU A 1 218 ? 8.187 -10.061 2.424 1.00 98.94 218 LEU A N 1
ATOM 1669 C CA . LEU A 1 218 ? 8.223 -11.424 1.886 1.00 98.94 218 LEU A CA 1
ATOM 1670 C C . LEU A 1 218 ? 9.461 -12.202 2.348 1.00 98.94 218 LEU A C 1
ATOM 1672 O O . LEU A 1 218 ? 10.429 -11.615 2.845 1.00 98.94 218 LEU A O 1
ATOM 1676 N N . GLY A 1 219 ? 9.414 -13.528 2.220 1.00 98.75 219 GLY A N 1
ATOM 1677 C CA . GLY A 1 219 ? 10.545 -14.408 2.521 1.00 98.75 219 GLY A CA 1
ATOM 1678 C C . GLY A 1 219 ? 10.203 -15.905 2.497 1.00 98.75 219 GLY A C 1
ATOM 1679 O O . GLY A 1 219 ? 9.028 -16.270 2.392 1.00 98.75 219 GLY A O 1
ATOM 1680 N N . PRO A 1 220 ? 11.226 -16.777 2.559 1.00 98.50 220 PRO A N 1
ATOM 1681 C CA . PRO A 1 220 ? 11.055 -18.229 2.546 1.00 98.50 220 PRO A CA 1
ATOM 1682 C C . PRO A 1 220 ? 10.473 -18.770 3.864 1.00 98.50 220 PRO A C 1
ATOM 1684 O O . PRO A 1 220 ? 10.376 -18.061 4.866 1.00 98.50 220 PRO A O 1
ATOM 1687 N N . ASP A 1 221 ? 10.101 -20.053 3.858 1.00 98.06 221 ASP A N 1
ATOM 1688 C CA . ASP A 1 221 ? 9.682 -20.823 5.042 1.00 98.06 221 ASP A CA 1
ATOM 1689 C C . ASP A 1 221 ? 8.541 -20.180 5.849 1.00 98.06 221 ASP A C 1
ATOM 1691 O O . ASP A 1 221 ? 8.518 -20.210 7.083 1.00 98.06 221 ASP A O 1
ATOM 1695 N N . GLY A 1 222 ? 7.588 -19.572 5.141 1.00 98.12 222 GLY A N 1
ATOM 1696 C CA . GLY A 1 222 ? 6.415 -18.944 5.739 1.00 98.12 222 GLY A CA 1
ATOM 1697 C C . GLY A 1 222 ? 6.723 -17.710 6.593 1.00 98.12 222 GLY A C 1
ATOM 1698 O O . GLY A 1 222 ? 5.892 -17.347 7.423 1.00 98.12 222 GLY A O 1
ATOM 1699 N N . LYS A 1 223 ? 7.890 -17.060 6.432 1.00 98.31 223 LYS A N 1
ATOM 1700 C CA . LYS A 1 223 ? 8.279 -15.892 7.242 1.00 98.31 223 LYS A CA 1
ATOM 1701 C C . LYS A 1 223 ? 8.808 -14.731 6.394 1.00 98.31 223 LYS A C 1
ATOM 1703 O O . LYS A 1 223 ? 9.707 -14.935 5.577 1.00 98.31 223 LYS A O 1
ATOM 1708 N N . PRO A 1 224 ? 8.342 -13.489 6.622 1.00 98.62 224 PRO A N 1
ATOM 1709 C CA . PRO A 1 224 ? 8.918 -12.326 5.964 1.00 98.62 224 PRO A CA 1
ATOM 1710 C C . PRO A 1 224 ? 10.313 -12.028 6.527 1.00 98.62 224 PRO A C 1
ATOM 1712 O O . PRO A 1 224 ? 10.518 -12.020 7.741 1.00 98.62 224 PRO A O 1
ATOM 1715 N N . SER A 1 225 ? 11.274 -11.747 5.649 1.00 98.69 225 SER A N 1
ATOM 1716 C CA . SER A 1 225 ? 12.635 -11.347 6.042 1.00 98.69 225 SER A CA 1
ATOM 1717 C C . SER A 1 225 ? 13.187 -10.163 5.250 1.00 98.69 225 SER A C 1
ATOM 1719 O O . SER A 1 225 ? 14.180 -9.569 5.668 1.00 98.69 225 SER A O 1
ATOM 1721 N N . ARG A 1 226 ? 12.514 -9.738 4.172 1.00 98.88 226 ARG A N 1
ATOM 1722 C CA . ARG A 1 226 ? 12.826 -8.494 3.451 1.00 98.88 226 ARG A CA 1
ATOM 1723 C C . ARG A 1 226 ? 11.571 -7.697 3.138 1.00 98.88 226 ARG A C 1
ATOM 1725 O O . ARG A 1 226 ? 10.476 -8.253 3.064 1.00 98.88 226 ARG A O 1
ATOM 1732 N N . ILE A 1 227 ? 11.756 -6.397 2.936 1.00 98.94 227 ILE A N 1
ATOM 1733 C CA . ILE A 1 227 ? 10.781 -5.495 2.328 1.00 98.94 227 ILE A CA 1
ATOM 1734 C C . ILE A 1 227 ? 11.238 -5.137 0.921 1.00 98.94 227 ILE A C 1
ATOM 1736 O O . ILE A 1 227 ? 12.411 -4.843 0.699 1.00 98.94 227 ILE A O 1
ATOM 1740 N N . VAL A 1 228 ? 10.287 -5.117 -0.007 1.00 98.94 228 VAL A N 1
ATOM 1741 C CA . VAL A 1 228 ? 10.486 -4.684 -1.389 1.00 98.94 228 VAL A CA 1
ATOM 1742 C C . VAL A 1 228 ? 9.455 -3.622 -1.731 1.00 98.94 228 VAL A C 1
ATOM 1744 O O . VAL A 1 228 ? 8.267 -3.778 -1.443 1.00 98.94 228 VAL A O 1
ATOM 1747 N N . VAL A 1 229 ? 9.911 -2.543 -2.363 1.00 98.94 229 VAL A N 1
ATOM 1748 C CA . VAL A 1 229 ? 9.043 -1.497 -2.914 1.00 98.94 229 VAL A CA 1
ATOM 1749 C C . VAL A 1 229 ? 9.412 -1.270 -4.369 1.00 98.94 229 VAL A C 1
ATOM 1751 O O . VAL A 1 229 ? 10.583 -1.065 -4.687 1.00 98.94 229 VAL A O 1
ATOM 1754 N N . ILE A 1 230 ? 8.405 -1.300 -5.241 1.00 98.94 230 ILE A N 1
ATOM 1755 C CA . ILE A 1 230 ? 8.555 -1.080 -6.680 1.00 98.94 230 ILE A CA 1
ATOM 1756 C C . ILE A 1 230 ? 7.504 -0.074 -7.129 1.00 98.94 230 ILE A C 1
ATOM 1758 O O . ILE A 1 230 ? 6.317 -0.268 -6.870 1.00 98.94 230 ILE A O 1
ATOM 1762 N N . TYR A 1 231 ? 7.927 0.962 -7.845 1.00 99.00 231 TYR A N 1
ATOM 1763 C CA . TYR A 1 231 ? 7.032 1.917 -8.494 1.00 99.00 231 TYR A CA 1
ATOM 1764 C C . TYR A 1 231 ? 7.472 2.186 -9.929 1.00 99.00 231 TYR A C 1
ATOM 1766 O O . TYR A 1 231 ? 8.656 2.182 -10.241 1.00 99.00 231 TYR A O 1
ATOM 1774 N N . THR A 1 232 ? 6.516 2.474 -10.801 1.00 98.94 232 THR A N 1
ATOM 1775 C CA . THR A 1 232 ? 6.746 3.021 -12.136 1.00 98.94 232 THR A CA 1
ATOM 1776 C C . THR A 1 232 ? 5.646 4.016 -12.480 1.00 98.94 232 THR A C 1
ATOM 1778 O O . THR A 1 232 ? 4.520 3.888 -11.998 1.00 98.94 232 THR A O 1
ATOM 1781 N N . THR A 1 233 ? 5.971 5.036 -13.273 1.00 98.88 233 THR A N 1
ATOM 1782 C CA . THR A 1 233 ? 5.023 6.050 -13.754 1.00 98.88 233 THR A CA 1
ATOM 1783 C C . THR A 1 233 ? 5.539 6.695 -15.041 1.00 98.88 233 THR A C 1
ATOM 1785 O O . THR A 1 233 ? 6.750 6.820 -15.234 1.00 98.88 233 THR A O 1
ATOM 1788 N N . GLY A 1 234 ? 4.624 7.104 -15.921 1.00 98.50 234 GLY A N 1
ATOM 1789 C CA . GLY A 1 234 ? 4.913 7.725 -17.217 1.00 98.50 234 GLY A CA 1
ATOM 1790 C C . GLY A 1 234 ? 4.875 6.769 -18.412 1.00 98.50 234 GLY A C 1
ATOM 1791 O O . GLY A 1 234 ? 5.053 7.216 -19.541 1.00 98.50 234 GLY A O 1
ATOM 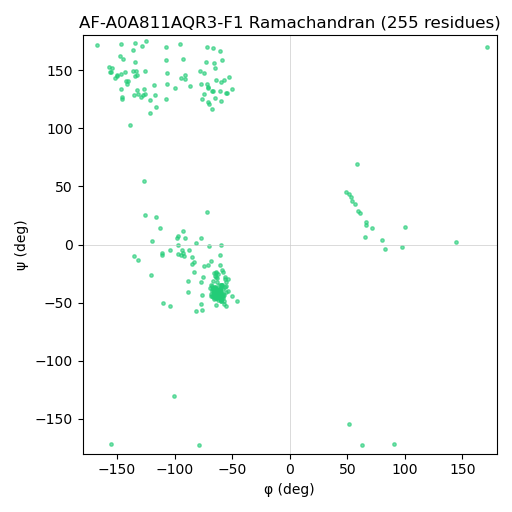1792 N N . SER A 1 235 ? 4.631 5.474 -18.189 1.00 98.44 235 SER A N 1
ATOM 1793 C CA . SER A 1 235 ? 4.580 4.482 -19.267 1.00 98.44 235 SER A CA 1
ATOM 1794 C C . SER A 1 235 ? 3.293 4.596 -20.084 1.00 98.44 235 SER A C 1
ATOM 1796 O O . SER A 1 235 ? 2.226 4.896 -19.549 1.00 98.44 235 SER A O 1
ATOM 1798 N N . GLN A 1 236 ? 3.382 4.293 -21.377 1.00 98.44 236 GLN A N 1
ATOM 1799 C CA . GLN A 1 236 ? 2.217 4.070 -22.243 1.00 98.44 236 GLN A CA 1
ATOM 1800 C C . GLN A 1 236 ? 1.884 2.578 -22.396 1.00 98.44 236 GLN A C 1
ATOM 1802 O O . GLN A 1 236 ? 0.933 2.227 -23.091 1.00 98.44 236 GLN A O 1
ATOM 1807 N N . ALA A 1 237 ? 2.660 1.701 -21.751 1.00 98.44 237 ALA A N 1
ATOM 1808 C CA . ALA A 1 237 ? 2.457 0.266 -21.799 1.00 98.44 237 ALA A CA 1
ATOM 1809 C C . ALA A 1 237 ? 1.129 -0.141 -21.139 1.00 98.44 237 ALA A C 1
ATOM 1811 O O . ALA A 1 237 ? 0.620 0.485 -20.198 1.00 98.44 237 ALA A O 1
ATOM 1812 N N . THR A 1 238 ? 0.584 -1.250 -21.618 1.00 98.75 238 THR A N 1
ATOM 1813 C CA . THR A 1 238 ? -0.637 -1.871 -21.106 1.00 98.75 238 THR A CA 1
ATOM 1814 C C . THR A 1 238 ? -0.489 -2.281 -19.635 1.00 98.75 238 THR A C 1
ATOM 1816 O O . THR A 1 238 ? 0.603 -2.303 -19.058 1.00 98.75 238 THR A O 1
ATOM 1819 N N . MET A 1 239 ? -1.609 -2.602 -18.979 1.00 98.69 239 MET A N 1
ATOM 1820 C CA . MET A 1 239 ? -1.574 -3.142 -17.614 1.00 98.69 239 MET A CA 1
ATOM 1821 C C . MET A 1 239 ? -0.773 -4.451 -17.545 1.00 98.69 239 MET A C 1
ATOM 1823 O O . MET A 1 239 ? 0.032 -4.622 -16.633 1.00 98.69 239 MET A O 1
ATOM 1827 N N . ASP A 1 240 ? -0.938 -5.338 -18.527 1.00 98.62 240 ASP A N 1
ATOM 1828 C CA . ASP A 1 240 ? -0.263 -6.638 -18.551 1.00 98.62 240 ASP A CA 1
ATOM 1829 C C . ASP A 1 240 ? 1.247 -6.516 -18.749 1.00 98.62 240 ASP A C 1
ATOM 1831 O O . ASP A 1 240 ? 2.010 -7.234 -18.105 1.00 98.62 240 ASP A O 1
ATOM 1835 N N . GLU A 1 241 ? 1.704 -5.583 -19.586 1.00 98.75 241 GLU A N 1
ATOM 1836 C CA . GLU A 1 241 ? 3.135 -5.306 -19.754 1.00 98.75 241 GLU A CA 1
ATOM 1837 C C . GLU A 1 241 ? 3.754 -4.777 -18.458 1.00 98.75 241 GLU A C 1
ATOM 1839 O O . GLU A 1 241 ? 4.785 -5.287 -18.019 1.00 98.75 241 GLU A O 1
ATOM 1844 N N . ARG A 1 242 ? 3.094 -3.821 -17.789 1.00 98.81 242 ARG A N 1
ATOM 1845 C CA . ARG A 1 242 ? 3.547 -3.296 -16.489 1.00 98.81 242 ARG A CA 1
ATOM 1846 C C . ARG A 1 242 ? 3.557 -4.374 -15.406 1.00 98.81 242 ARG A C 1
ATOM 1848 O O . ARG A 1 242 ? 4.532 -4.479 -14.662 1.00 98.81 242 ARG A O 1
ATOM 1855 N N . ASN A 1 243 ? 2.513 -5.202 -15.343 1.00 98.88 243 ASN A N 1
ATOM 1856 C CA . ASN A 1 243 ? 2.443 -6.335 -14.420 1.00 98.88 243 ASN A CA 1
ATOM 1857 C C . ASN A 1 243 ? 3.595 -7.318 -14.671 1.00 98.88 243 ASN A C 1
ATOM 1859 O O . ASN A 1 243 ? 4.291 -7.693 -13.729 1.00 98.88 243 ASN A O 1
ATOM 1863 N N 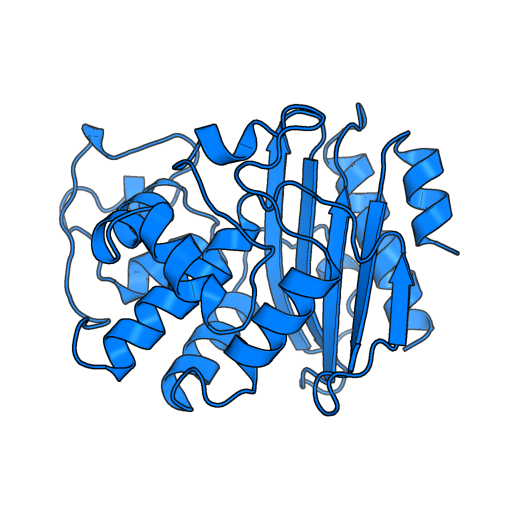. ARG A 1 244 ? 3.846 -7.674 -15.939 1.00 98.81 244 ARG A N 1
ATOM 1864 C CA . ARG A 1 244 ? 4.931 -8.582 -16.328 1.00 98.81 244 ARG A CA 1
ATOM 1865 C C . ARG A 1 244 ? 6.296 -8.054 -15.899 1.00 98.81 244 ARG A C 1
ATOM 1867 O O . ARG A 1 244 ? 7.067 -8.813 -15.328 1.00 98.81 244 ARG A O 1
ATOM 1874 N N . GLN A 1 245 ? 6.589 -6.770 -16.110 1.00 98.81 245 GLN A N 1
ATOM 1875 C CA . GLN A 1 245 ? 7.879 -6.208 -15.694 1.00 98.81 245 GLN A CA 1
ATOM 1876 C C . GLN A 1 245 ? 8.076 -6.265 -14.171 1.00 98.81 245 GLN A C 1
ATOM 1878 O O . GLN A 1 245 ? 9.144 -6.663 -13.707 1.00 98.81 245 GLN A O 1
ATOM 1883 N N . ILE A 1 246 ? 7.041 -5.954 -13.381 1.00 98.88 246 ILE A N 1
ATOM 1884 C CA . ILE A 1 246 ? 7.094 -6.094 -11.914 1.00 98.88 246 ILE A CA 1
ATOM 1885 C C . ILE A 1 246 ? 7.288 -7.565 -11.507 1.00 98.88 246 ILE A C 1
ATOM 1887 O O . ILE A 1 246 ? 8.106 -7.855 -10.633 1.00 98.88 246 ILE A O 1
ATOM 1891 N N . ALA A 1 247 ? 6.579 -8.497 -12.149 1.00 98.81 247 ALA A N 1
ATOM 1892 C CA . ALA A 1 247 ? 6.720 -9.929 -11.895 1.00 98.81 247 ALA A CA 1
ATOM 1893 C C . ALA A 1 247 ? 8.131 -10.444 -12.231 1.00 98.81 247 ALA A C 1
ATOM 1895 O O . ALA A 1 247 ? 8.712 -11.198 -11.453 1.00 98.81 247 ALA A O 1
ATOM 1896 N N . GLU A 1 248 ? 8.724 -10.004 -13.343 1.00 98.75 248 GLU A N 1
ATOM 1897 C CA . GLU A 1 248 ? 10.081 -10.396 -13.735 1.00 98.75 248 GLU A CA 1
ATOM 1898 C C . GLU A 1 248 ? 11.154 -9.814 -12.798 1.00 98.75 248 GLU A C 1
ATOM 1900 O O . GLU A 1 248 ? 12.140 -10.497 -12.509 1.00 98.75 248 GLU A O 1
ATOM 1905 N N . ILE A 1 249 ? 10.962 -8.593 -12.274 1.00 98.81 249 ILE A N 1
ATOM 1906 C CA . ILE A 1 249 ? 11.804 -8.057 -11.188 1.00 98.81 249 ILE A CA 1
ATOM 1907 C C . ILE A 1 249 ? 11.692 -8.961 -9.953 1.00 98.81 249 ILE A C 1
ATOM 1909 O O . ILE A 1 249 ? 12.719 -9.365 -9.407 1.00 98.81 249 ILE A O 1
ATOM 1913 N N . GLY A 1 250 ? 10.472 -9.344 -9.562 1.00 98.56 250 GLY A N 1
ATOM 1914 C CA . GLY A 1 250 ? 10.230 -10.283 -8.462 1.00 98.56 250 GLY A CA 1
ATOM 1915 C C . GLY A 1 250 ? 10.910 -11.640 -8.664 1.00 98.56 250 GLY A C 1
ATOM 1916 O O . GLY A 1 250 ? 11.578 -12.138 -7.762 1.00 98.56 250 GLY A O 1
ATOM 1917 N N . ALA A 1 251 ? 10.828 -12.210 -9.867 1.00 98.50 251 ALA A N 1
ATOM 1918 C CA . ALA A 1 251 ? 11.500 -13.463 -10.205 1.00 98.50 251 ALA A CA 1
ATOM 1919 C C . ALA A 1 251 ? 13.032 -13.346 -10.109 1.00 98.50 251 ALA A C 1
ATOM 1921 O O . ALA A 1 251 ? 13.696 -14.263 -9.624 1.00 98.50 251 ALA A O 1
ATOM 1922 N N . SER A 1 252 ? 13.600 -12.214 -10.540 1.00 98.56 252 SER A N 1
ATOM 1923 C CA . SER A 1 252 ? 15.036 -11.941 -10.411 1.00 98.56 252 SER A CA 1
ATOM 1924 C C . SER A 1 252 ? 15.464 -11.834 -8.948 1.00 98.56 252 SER A C 1
ATOM 1926 O O . SER A 1 252 ? 16.470 -12.430 -8.576 1.00 98.56 252 SER A O 1
ATOM 1928 N N . LEU A 1 253 ? 14.707 -11.100 -8.129 1.00 98.06 253 LEU A N 1
ATOM 1929 C CA . LEU A 1 253 ? 14.920 -10.993 -6.684 1.00 98.06 253 LEU A CA 1
ATOM 1930 C C . LEU A 1 253 ? 14.928 -12.379 -6.027 1.00 98.06 253 LEU A C 1
ATOM 1932 O O . LEU A 1 253 ? 15.879 -12.728 -5.345 1.00 98.06 253 LEU A O 1
ATOM 1936 N N . ILE A 1 254 ? 13.896 -13.189 -6.269 1.00 98.25 254 ILE A N 1
ATOM 1937 C CA . ILE A 1 254 ? 13.733 -14.509 -5.639 1.00 98.25 254 ILE A CA 1
ATOM 1938 C C . ILE A 1 254 ? 14.859 -15.464 -6.050 1.00 98.25 254 ILE A C 1
ATOM 1940 O O . ILE A 1 254 ? 15.368 -16.222 -5.228 1.00 98.25 254 ILE A O 1
ATOM 1944 N N . LYS A 1 255 ? 15.286 -15.417 -7.317 1.00 98.00 255 LYS A N 1
ATOM 1945 C CA . LYS A 1 255 ? 16.410 -16.220 -7.817 1.00 98.00 255 LYS A CA 1
ATOM 1946 C C . LYS A 1 255 ? 17.741 -15.867 -7.140 1.00 98.00 255 LYS A C 1
ATOM 1948 O O . LYS A 1 255 ? 18.626 -16.718 -7.071 1.00 98.00 255 LYS A O 1
ATOM 1953 N N . HIS A 1 256 ? 17.888 -14.624 -6.693 1.00 97.31 256 HIS A N 1
ATOM 1954 C CA . HIS A 1 256 ? 19.112 -14.076 -6.110 1.00 97.31 256 HIS A CA 1
ATOM 1955 C C . HIS A 1 256 ? 18.937 -13.683 -4.638 1.00 97.31 256 HIS A C 1
ATOM 1957 O O . HIS A 1 256 ? 19.680 -12.828 -4.161 1.00 97.31 256 HIS A O 1
ATOM 1963 N N . TRP A 1 257 ? 17.965 -14.301 -3.954 1.00 96.75 257 TRP A N 1
ATOM 1964 C CA . TRP A 1 257 ? 17.627 -14.014 -2.564 1.00 96.75 257 TRP A CA 1
ATOM 1965 C C . TRP A 1 257 ? 18.830 -14.203 -1.642 1.00 96.75 257 TRP A C 1
ATOM 1967 O O . TRP A 1 257 ? 19.315 -15.343 -1.488 1.00 96.75 257 TRP A O 1
#

Foldseek 3Di:
DLQVVLCVLQVWDKWKWKAFLVPRDTPDTDQQPDKDACFLVCLLLLLLLQLLCVQVVNFDQADFDADAPVLADPQAVPQVVCNPPGDGLVVLSLCCFARVGQSSSVVSLVSQPHQVSSQVSLVVQAPQAGADDGPPVSQAGDPPDSHNIHGNSSSQSSLSCSQPNPSGDPVSNVSSQVSQQNHDPLCLALVVQDDPQKGKRKGKGHGPQGKIWMWIFIDHNRDGGMIMIMIIGNGPDDPNSSSVSRNVVSNVVVVVD

Sequence (257 aa):
MKVKDAEDQLGARVGYIELDLNSGKILESFRPEERFPMMSTFKVLLCGAVLSRVDAGQEQLGRRIHYSQNDLVEYSPVTEKHLTDGMTVRELCSAAITMSDNTAANLLLTTIGGPKELTAFAQHGDHVTRLDRWEPELNEAIPNDERDTTMPAAMATTLRKLLTGELLTLASRQQLIDWMEADKVAGPLLRSALPAGWFIADKSGAGERGSRGIIAALGPDGKPSRIVVIYTTGSQATMDERNRQIAEIGASLIKHW

Organism: Escherichia coli (NCBI:txid562)

InterPro domains:
  IPR000871 Beta-lactamase, class-A [PR00118] (2-26)
  IPR000871 Beta-lactamase, class-A [PR00118] (34-51)
  IPR000871 Beta-lactamase, class-A [PR00118] (76-101)
  IPR000871 Beta-lactamase, class-A [PR00118] (111-135)
  IPR000871 Beta-lactamase, class-A [PR00118] (137-162)
  IPR000871 Beta-lactamase, class-A [PR00118] (173-188)
  IPR000871 Beta-lactamase, class-A [PR00118] (190-205)
  IPR000871 Beta-lactamase, class-A [PTHR35333] (2-255)
  IPR012338 Beta-lactamase/transpeptidase-like [G3DSA:3.40.710.10] (1-257)
  IPR012338 Beta-lactamase/transpeptidase-like [SSF56601] (3-256)
  IPR023650 Beta-lactamase, class-A active site [PS00146] (36-51)
  IPR045155 Beta-lactamase class A, catalytic domain [PF13354] (4-257)

Mean predicted aligned error: 2.07 Å

pLDDT: mean 98.33, std 2.42, range [64.81, 99.0]

Nearest PDB structures (foldseek):
  7qor-assembly6_FFF  TM=1.002E+00  e=9.289E-50  Escherichia coli
  1zg6-assembly1_A  TM=1.001E+00  e=2.147E-48  Escherichia coli
  1jtg-assembly1_A  TM=9.959E-01  e=5.571E-48  Escherichia coli
  3zdj-assembly2_B  TM=9.888E-01  e=1.074E-42  synthetic construct
  5gla-assembly1_A  TM=8.841E-01  e=6.532E-28  Burkholderia thailandensis

Radius of gyration: 17.05 Å; Cα contacts (8 Å, |Δi|>4): 539; chains: 1; bounding box: 48×39×45 Å